Protein AF-A0AAE2CZV5-F1 (afdb_monomer)

Sequence (252 aa):
MGPKSRLPLASILVSVAAECTDFADKIIRRSGISAHKETIHRAKNFIVTEEQICVAMASTSLSWASSSWLQNHSLTKKTSTETTKTTDRTSAFTVVAQKKAKKIRKVILKEDVSALGKKGQLMDVKAGYFRNYLLPMGMAQIVTPGLLKEMKMEEERIEAEKKRVKEEAQQLARIFETVGAFKVKRKGGQGKQIFGSVTPQDLADIIKAQLQRDVDKRIITLPEIRETGEYIAELKLHPDVTARVRLNVYAN

Mean predicted aligned error: 19.06 Å

Solvent-accessible surface area (backbone atoms only — not comparable to full-atom values): 15905 Å² total; per-residue (Å²): 141,81,87,84,83,81,82,65,74,68,64,58,56,57,52,58,55,54,57,56,54,54,54,54,54,56,52,60,70,71,62,79,71,91,70,66,80,69,61,60,60,56,58,62,63,70,73,72,80,82,84,86,83,82,83,89,81,87,84,76,88,80,83,90,74,89,78,89,80,91,76,87,79,87,81,78,89,79,91,74,94,75,94,73,80,90,72,81,78,72,76,78,79,77,81,73,85,72,85,85,75,89,58,70,37,58,29,31,26,67,39,70,37,97,92,80,45,56,52,72,42,79,45,80,38,50,46,64,54,41,64,73,46,30,46,79,69,58,35,36,43,78,68,42,78,66,57,56,49,53,52,50,53,51,53,50,49,53,50,51,50,53,50,50,56,50,51,51,40,48,52,50,29,52,50,47,55,67,47,68,66,45,80,44,80,42,47,51,46,80,82,58,31,37,66,64,67,68,50,49,59,59,52,28,53,49,43,29,71,75,69,73,42,89,55,68,45,87,38,46,49,71,71,91,40,46,53,56,46,79,46,74,32,41,35,50,75,41,102,89,38,72,26,59,34,45,34,35,40,42,67,95

Nearest PDB structures (foldseek):
  4v61-assembly1_BJ  TM=8.783E-01  e=2.085E-16  Spinacia oleracea
  487d-assembly1_K  TM=8.311E-01  e=2.236E-12  Geobacillus stearothermophilus
  6i7v-assembly1_DH  TM=8.363E-01  e=7.025E-12  Escherichia coli
  6i7v-assembly1_CH  TM=8.919E-01  e=2.052E-10  Escherichia coli
  6c4i-assembly1_H  TM=5.860E-01  e=4.084E-12  Escherichia coli

InterPro domains:
  IPR000244 Large ribosomal subunit protein bL9 [PTHR21368] (73-250)
  IPR009027 Large ribosomal subunit protein bL9/RNase H1, N-terminal [SSF55658] (106-161)
  IPR020069 Large ribosomal subunit protein bL9, C-terminal [PF03948] (167-250)
  IPR020070 Large ribosomal subunit protein bL9, N-terminal [PF01281] (106-151)
  IPR020070 Large ribosomal subunit protein bL9, N-terminal [PS00651] (117-144)
  IPR020594 Large ribosomal subunit protein bL9, bacteria/chloroplast [MF_00503] (105-252)
  IPR020594 Large ribosomal subunit protein bL9, bacteria/chloroplast [TIGR00158] (106-251)
  IPR036791 Large ribosomal subunit protein bL9, C-terminal domain superfamily [G3DSA:3.10.430.100] (166-252)
  IPR036791 Large ribosomal subunit protein bL9, C-terminal domain superfamily [SSF55653] (161-251)
  IPR036935 Large ribosomal subunit protein bL9, N-terminal domain superfamily [G3DSA:3.40.5.10] (106-165)

Foldseek 3Di:
DDDDDDDDPVVVVVVVVVVVVVVVVVVVVVPPDPDDPVVVVVVVVVVPDPPDPPPPDDDDDDDDDDDDDDDDDDDDDDDDDDDDDDDPPPPPPPPDDDDDDFDKFWKAFCAADPVFGGHGDTDIHGPCCCVPPCVVVVGIDGDDPVVVVVVVVVVVVVVVVVVVLVVVLQVVLVVQQPDAAQEAEFADDPDFFGDDWDALVSVQVSCCVPVVDGADSVQKDDDTDGGFAKDWIWGCSDPVDIHIHIYGYDHD

Organism: NCBI:txid300844

Structure (mmCIF, N/CA/C/O backbone):
data_AF-A0AAE2CZV5-F1
#
_entry.id   AF-A0AAE2CZV5-F1
#
loop_
_atom_site.group_PDB
_atom_site.id
_atom_site.type_symbol
_atom_site.label_atom_id
_atom_site.label_alt_id
_atom_site.label_comp_id
_atom_site.label_asym_id
_atom_site.label_entity_id
_atom_site.label_seq_id
_atom_site.pdbx_PDB_ins_code
_atom_site.Cartn_x
_atom_site.Cartn_y
_atom_site.Cartn_z
_atom_site.occupancy
_atom_site.B_iso_or_equiv
_atom_site.auth_seq_id
_atom_site.auth_comp_id
_atom_site.auth_asym_id
_atom_site.auth_atom_id
_atom_site.pdbx_PDB_model_num
ATOM 1 N N . MET A 1 1 ? 12.178 48.342 -74.226 1.00 41.09 1 MET A N 1
ATOM 2 C CA . MET A 1 1 ? 11.772 47.209 -73.362 1.00 41.09 1 MET A CA 1
ATOM 3 C C . MET A 1 1 ? 12.928 46.901 -72.422 1.00 41.09 1 MET A C 1
ATOM 5 O O . MET A 1 1 ? 13.906 46.318 -72.858 1.00 41.09 1 MET A O 1
ATOM 9 N N . GLY A 1 2 ? 12.869 47.396 -71.183 1.00 41.16 2 GLY A N 1
ATOM 10 C CA . GLY A 1 2 ? 13.877 47.127 -70.149 1.00 41.16 2 GLY A CA 1
ATOM 11 C C . GLY A 1 2 ? 13.379 46.044 -69.181 1.00 41.16 2 GLY A C 1
ATOM 12 O O . GLY A 1 2 ? 12.184 46.045 -68.867 1.00 41.16 2 GLY A O 1
ATOM 13 N N . PRO A 1 3 ? 14.229 45.106 -68.729 1.00 46.69 3 PRO A N 1
ATOM 14 C CA . PRO A 1 3 ? 13.806 44.022 -67.850 1.00 46.69 3 PRO A CA 1
ATOM 15 C C . PRO A 1 3 ? 13.670 44.484 -66.391 1.00 46.69 3 PRO A C 1
ATOM 17 O O . PRO A 1 3 ? 14.569 45.106 -65.829 1.00 46.69 3 PRO A O 1
ATOM 20 N N . LYS A 1 4 ? 12.531 44.145 -65.771 1.00 44.41 4 LYS A N 1
ATOM 21 C CA . LYS A 1 4 ? 12.269 44.310 -64.333 1.00 44.41 4 LYS A CA 1
ATOM 22 C C . LYS A 1 4 ? 13.149 43.346 -63.530 1.00 44.41 4 LYS A C 1
ATOM 24 O O . LYS A 1 4 ? 13.119 42.137 -63.755 1.00 44.41 4 LYS A O 1
ATOM 29 N N . SER A 1 5 ? 13.908 43.894 -62.588 1.00 46.66 5 SER A N 1
ATOM 30 C CA . SER A 1 5 ? 14.757 43.184 -61.633 1.00 46.66 5 SER A CA 1
ATOM 31 C C . SER A 1 5 ? 13.930 42.332 -60.658 1.00 46.66 5 SER A C 1
ATOM 33 O O . SER A 1 5 ? 13.005 42.817 -60.009 1.00 46.66 5 SER A O 1
ATOM 35 N N . ARG A 1 6 ? 14.274 41.042 -60.540 1.00 51.88 6 ARG A N 1
ATOM 36 C CA . ARG A 1 6 ? 13.848 40.166 -59.435 1.00 51.88 6 ARG A CA 1
ATOM 37 C C . ARG A 1 6 ? 14.789 40.390 -58.252 1.00 51.88 6 ARG A C 1
ATOM 39 O O . ARG A 1 6 ? 15.995 40.209 -58.396 1.00 51.88 6 ARG A O 1
ATOM 46 N N . LEU A 1 7 ? 14.240 40.768 -57.100 1.00 56.69 7 LEU A N 1
ATOM 47 C CA . LEU A 1 7 ? 14.984 40.866 -55.842 1.00 56.69 7 LEU A CA 1
ATOM 48 C C . LEU A 1 7 ? 15.304 39.460 -55.287 1.00 56.69 7 LEU A C 1
ATOM 50 O O . LEU A 1 7 ? 14.501 38.541 -55.469 1.00 56.69 7 LEU A O 1
ATOM 54 N N . PRO A 1 8 ? 16.461 39.267 -54.627 1.00 50.97 8 PRO A N 1
ATOM 55 C CA . PRO A 1 8 ? 16.901 37.961 -54.147 1.00 50.97 8 PRO A CA 1
ATOM 56 C C . PRO A 1 8 ? 16.114 37.483 -52.915 1.00 50.97 8 PRO A C 1
ATOM 58 O O . PRO A 1 8 ? 15.813 38.254 -52.004 1.00 50.97 8 PRO A O 1
ATOM 61 N N . LEU A 1 9 ? 15.870 36.166 -52.868 1.00 54.84 9 LEU A N 1
ATOM 62 C CA . LEU A 1 9 ? 15.222 35.388 -51.794 1.00 54.84 9 LEU A CA 1
ATOM 63 C C . LEU A 1 9 ? 15.738 35.675 -50.368 1.00 54.84 9 LEU A C 1
ATOM 65 O O . LEU A 1 9 ? 15.029 35.415 -49.399 1.00 54.84 9 LEU A O 1
ATOM 69 N N . ALA A 1 10 ? 16.931 36.259 -50.230 1.00 50.28 10 ALA A N 1
ATOM 70 C CA . ALA A 1 1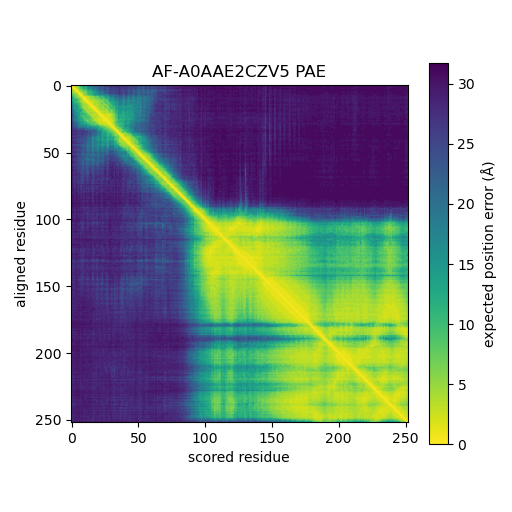0 ? 17.489 36.698 -48.952 1.00 50.28 10 ALA A CA 1
ATOM 71 C C . ALA A 1 10 ? 16.639 37.783 -48.262 1.00 50.28 10 ALA A C 1
ATOM 73 O O . ALA A 1 10 ? 16.560 37.810 -47.038 1.00 50.28 10 ALA A O 1
ATOM 74 N N . SER A 1 11 ? 15.946 38.639 -49.023 1.00 50.75 11 SER A N 1
ATOM 75 C CA . SER A 1 11 ? 15.129 39.714 -48.440 1.00 50.75 11 SER A CA 1
ATOM 76 C C . SER A 1 11 ? 13.823 39.212 -47.814 1.00 50.75 11 SER A C 1
ATOM 78 O O . SER A 1 11 ? 13.271 39.891 -46.956 1.00 50.75 11 SER A O 1
ATOM 80 N N . ILE A 1 12 ? 13.334 38.034 -48.216 1.00 53.88 12 ILE A N 1
ATOM 81 C CA . ILE A 1 12 ? 12.091 37.443 -47.690 1.00 53.88 12 ILE A CA 1
ATOM 82 C C . ILE A 1 12 ? 12.364 36.731 -46.355 1.00 53.88 12 ILE A C 1
ATOM 84 O O . ILE A 1 12 ? 11.558 36.814 -45.434 1.00 53.88 12 ILE A O 1
ATOM 88 N N . LEU A 1 13 ? 13.534 36.100 -46.210 1.00 52.84 13 LEU A N 1
ATOM 89 C CA . LEU A 1 13 ? 13.946 35.428 -44.970 1.00 52.84 13 LEU A CA 1
ATOM 90 C C . LEU A 1 13 ? 14.214 36.405 -43.814 1.00 52.84 13 LEU A C 1
ATOM 92 O O . LEU A 1 13 ? 13.904 36.089 -42.667 1.00 52.84 13 LEU A O 1
ATOM 96 N N . VAL A 1 14 ? 14.728 37.605 -44.106 1.00 55.09 14 VAL A N 1
ATOM 97 C CA . VAL A 1 14 ? 14.965 38.642 -43.085 1.00 55.09 14 VAL A CA 1
ATOM 98 C C . VAL A 1 14 ? 13.648 39.222 -42.548 1.00 55.09 14 VAL A C 1
ATOM 100 O O . VAL A 1 14 ? 13.556 39.510 -41.357 1.00 55.09 14 VAL A O 1
ATOM 103 N N . SER A 1 15 ? 12.600 39.319 -43.375 1.00 52.38 15 SER A N 1
ATOM 104 C CA . SER A 1 15 ? 11.276 39.783 -42.925 1.00 52.38 15 SER A CA 1
ATOM 105 C C . SER A 1 15 ? 10.555 38.770 -42.028 1.00 52.38 15 SER A C 1
ATOM 107 O O . SER A 1 15 ? 9.989 39.166 -41.013 1.00 52.38 15 SER A O 1
ATOM 109 N N . VAL A 1 16 ? 10.644 37.466 -42.322 1.00 52.41 16 VAL A N 1
ATOM 110 C CA . VAL A 1 16 ? 9.998 36.418 -41.501 1.00 52.41 16 VAL A CA 1
ATOM 111 C C . VAL A 1 16 ? 10.672 36.269 -40.127 1.00 52.41 16 VAL A C 1
ATOM 113 O O . VAL A 1 16 ? 10.009 35.984 -39.130 1.00 52.41 16 VAL A O 1
ATOM 116 N N . ALA A 1 17 ? 11.983 36.514 -40.037 1.00 52.34 17 ALA A N 1
ATOM 117 C CA . ALA A 1 17 ? 12.700 36.504 -38.762 1.00 52.34 17 ALA A CA 1
ATOM 118 C C . ALA A 1 17 ? 12.294 37.674 -37.842 1.00 52.34 17 ALA A C 1
ATOM 120 O O . ALA A 1 17 ? 12.193 37.485 -36.629 1.00 52.34 17 ALA A O 1
ATOM 121 N N . ALA A 1 18 ? 12.009 38.852 -38.411 1.00 54.25 18 ALA A N 1
ATOM 122 C CA . ALA A 1 18 ? 11.580 40.033 -37.657 1.00 54.25 18 ALA A CA 1
ATOM 123 C C . ALA A 1 18 ? 10.157 39.882 -37.077 1.00 54.25 18 ALA A C 1
ATOM 125 O O . ALA A 1 18 ? 9.902 40.279 -35.938 1.00 54.25 18 ALA A O 1
ATOM 126 N N . GLU A 1 19 ? 9.249 39.231 -37.809 1.00 51.16 19 GLU A N 1
ATOM 127 C CA . GLU A 1 19 ? 7.868 38.986 -37.361 1.00 51.16 19 GLU A CA 1
ATOM 128 C C . GLU A 1 19 ? 7.785 37.954 -36.218 1.00 51.16 19 GLU A C 1
ATOM 130 O O . GLU A 1 19 ? 6.945 38.080 -35.323 1.00 51.16 19 GLU A O 1
ATOM 135 N N . CYS A 1 20 ? 8.702 36.980 -36.168 1.00 50.28 20 CYS A N 1
ATOM 136 C CA . CYS A 1 20 ? 8.782 36.007 -35.071 1.00 50.28 20 CYS A CA 1
ATOM 137 C C . CYS A 1 20 ? 9.278 36.622 -33.752 1.00 50.28 20 CYS A C 1
ATOM 139 O O . CYS A 1 20 ? 8.812 36.236 -32.676 1.00 50.28 20 CYS A O 1
ATOM 141 N N . THR A 1 21 ? 10.195 37.593 -33.812 1.00 59.16 21 THR A N 1
ATOM 142 C CA . THR A 1 21 ? 10.700 38.277 -32.611 1.00 59.16 21 THR A CA 1
ATOM 143 C C . THR A 1 21 ? 9.667 39.218 -31.996 1.00 59.16 21 THR A C 1
ATOM 145 O O . THR A 1 21 ? 9.545 39.265 -30.772 1.00 59.16 21 THR A O 1
ATOM 148 N N . ASP A 1 22 ? 8.854 39.885 -32.820 1.00 52.50 22 ASP A N 1
ATOM 149 C CA . ASP A 1 22 ? 7.792 40.784 -32.349 1.00 52.50 22 ASP A CA 1
ATOM 150 C C . ASP A 1 22 ? 6.626 40.021 -31.693 1.00 52.50 22 ASP A C 1
ATOM 152 O O . ASP A 1 22 ? 6.007 40.491 -30.733 1.00 52.50 22 ASP A O 1
ATOM 156 N N . PHE A 1 23 ? 6.342 38.798 -32.157 1.00 51.00 23 PHE A N 1
ATOM 157 C CA . PHE A 1 23 ? 5.310 37.946 -31.561 1.00 51.00 23 PHE A CA 1
ATOM 158 C C . PHE A 1 23 ? 5.716 37.425 -30.172 1.00 51.00 23 PHE A C 1
ATOM 160 O O . PHE A 1 23 ? 4.891 37.401 -29.254 1.00 51.00 23 PHE A O 1
ATOM 167 N N . ALA A 1 24 ? 6.993 37.079 -29.986 1.00 55.66 24 ALA A N 1
ATOM 168 C CA . ALA A 1 24 ? 7.532 36.654 -28.694 1.00 55.66 24 ALA A CA 1
ATOM 169 C C . ALA A 1 24 ? 7.523 37.796 -27.658 1.00 55.66 24 ALA A C 1
ATOM 171 O O . ALA A 1 24 ? 7.119 37.588 -26.511 1.00 55.66 24 ALA A O 1
ATOM 172 N N . ASP A 1 25 ? 7.865 39.021 -28.070 1.00 53.84 25 ASP A N 1
ATOM 173 C CA . ASP A 1 25 ? 7.876 40.197 -27.188 1.00 53.84 25 ASP A CA 1
ATOM 174 C C . ASP A 1 25 ? 6.457 40.626 -26.759 1.00 53.84 25 ASP A C 1
ATOM 176 O O . ASP A 1 25 ? 6.234 41.084 -25.632 1.00 53.84 25 ASP A O 1
ATOM 180 N N . LYS A 1 26 ? 5.454 40.408 -27.621 1.00 56.75 26 LYS A N 1
ATOM 181 C CA . LYS A 1 26 ? 4.039 40.703 -27.335 1.00 56.75 26 LYS A CA 1
ATOM 182 C C . LYS A 1 26 ? 3.405 39.722 -26.342 1.00 56.75 26 LYS A C 1
ATOM 184 O O . LYS A 1 26 ? 2.502 40.114 -25.600 1.00 56.75 26 LYS A O 1
ATOM 189 N N . ILE A 1 27 ? 3.884 38.477 -26.294 1.00 54.75 27 ILE A N 1
ATOM 190 C CA . ILE A 1 27 ? 3.454 37.465 -25.316 1.00 54.75 27 ILE A CA 1
ATOM 191 C C . ILE A 1 27 ? 4.020 37.789 -23.927 1.00 54.75 27 ILE A C 1
ATOM 193 O O . ILE A 1 27 ? 3.278 37.767 -22.946 1.00 54.75 27 ILE A O 1
ATOM 197 N N . ILE A 1 28 ? 5.292 38.189 -23.850 1.00 56.69 28 ILE A N 1
ATOM 198 C CA . ILE A 1 28 ? 5.984 38.488 -22.585 1.00 56.69 28 ILE A CA 1
ATOM 199 C C . ILE A 1 28 ? 5.401 39.732 -21.892 1.00 56.69 28 ILE A C 1
ATOM 201 O O . ILE A 1 28 ? 5.247 39.752 -20.671 1.00 56.69 28 ILE A O 1
ATOM 205 N N . ARG A 1 29 ? 4.998 40.762 -22.650 1.00 54.19 29 ARG A N 1
ATOM 206 C CA . ARG A 1 29 ? 4.373 41.976 -22.081 1.00 54.19 29 ARG A CA 1
ATOM 207 C C . ARG A 1 29 ? 2.942 41.759 -21.580 1.00 54.19 29 ARG A C 1
ATOM 209 O O . ARG A 1 29 ? 2.465 42.547 -20.768 1.00 54.19 29 ARG A O 1
ATOM 216 N N . ARG A 1 30 ? 2.250 40.710 -22.039 1.00 48.97 30 ARG A N 1
ATOM 217 C CA . ARG A 1 30 ? 0.848 40.426 -21.678 1.00 48.97 30 ARG A CA 1
ATOM 218 C C . ARG A 1 30 ? 0.713 39.517 -20.455 1.00 48.97 30 ARG A C 1
ATOM 220 O O . ARG A 1 30 ? -0.358 39.474 -19.860 1.00 48.97 30 ARG A O 1
ATOM 227 N N . SER A 1 31 ? 1.786 38.831 -20.062 1.00 48.81 31 SER A N 1
ATOM 228 C CA . SER A 1 31 ? 1.779 37.864 -18.962 1.00 48.81 31 SER A CA 1
ATOM 229 C C . SER A 1 31 ? 2.159 38.433 -17.592 1.00 48.81 31 SER A C 1
ATOM 231 O O . SER A 1 31 ? 2.100 37.684 -16.630 1.00 48.81 31 SER A O 1
ATOM 233 N N . GLY A 1 32 ? 2.516 39.717 -17.454 1.00 47.03 32 GLY A N 1
ATOM 234 C CA . GLY A 1 32 ? 2.619 40.395 -16.145 1.00 47.03 32 GLY A CA 1
ATOM 235 C C . GLY A 1 32 ? 3.571 39.766 -15.110 1.00 47.03 32 GLY A C 1
ATOM 236 O O . GLY A 1 32 ? 3.461 40.063 -13.924 1.00 47.03 32 GLY A O 1
ATOM 237 N N . ILE A 1 33 ? 4.499 38.899 -15.525 1.00 46.62 33 ILE A N 1
ATOM 238 C CA . ILE A 1 33 ? 5.407 38.181 -14.623 1.00 46.62 33 ILE A CA 1
ATOM 239 C C . ILE A 1 33 ? 6.748 38.915 -14.597 1.00 46.62 33 ILE A C 1
ATOM 241 O O . ILE A 1 33 ? 7.573 38.794 -15.501 1.00 46.62 33 ILE A O 1
ATOM 245 N N . SER A 1 34 ? 6.955 39.695 -13.537 1.00 49.25 34 SER A N 1
ATOM 246 C CA . SER A 1 34 ? 8.270 40.203 -13.150 1.00 49.25 34 SER A CA 1
ATOM 247 C C . SER A 1 34 ? 9.105 39.028 -12.635 1.00 49.25 34 SER A C 1
ATOM 249 O O . SER A 1 34 ? 8.997 38.640 -11.475 1.00 49.25 34 SER A O 1
ATOM 251 N N . ALA A 1 35 ? 9.897 38.413 -13.512 1.00 41.59 35 ALA A N 1
ATOM 252 C CA . ALA A 1 35 ? 10.851 37.379 -13.133 1.00 41.59 35 ALA A CA 1
ATOM 253 C C . ALA A 1 35 ? 12.263 37.784 -13.573 1.00 41.59 35 ALA A C 1
ATOM 255 O O . ALA A 1 35 ? 12.546 37.966 -14.755 1.00 41.59 35 ALA A O 1
ATOM 256 N N . HIS A 1 36 ? 13.103 37.970 -12.553 1.00 44.62 36 HIS A N 1
ATOM 257 C CA . HIS A 1 36 ? 14.560 38.085 -12.516 1.00 44.62 36 HIS A CA 1
ATOM 258 C C . HIS A 1 36 ? 15.327 38.025 -13.852 1.00 44.62 36 HIS A C 1
ATOM 260 O O . HIS A 1 36 ? 15.377 37.008 -14.543 1.00 44.62 36 HIS A O 1
ATOM 266 N N . LYS A 1 37 ? 16.077 39.107 -14.113 1.00 47.53 37 LYS A N 1
ATOM 267 C CA . LYS A 1 37 ? 17.051 39.276 -15.210 1.00 47.53 37 LYS A CA 1
ATOM 268 C C . LYS A 1 37 ? 18.096 38.147 -15.333 1.00 47.53 37 LYS A C 1
ATOM 270 O O . LYS A 1 37 ? 18.708 38.020 -16.390 1.00 47.53 37 LYS A O 1
ATOM 275 N N . GLU A 1 38 ? 18.266 37.300 -14.317 1.00 47.88 38 GLU A N 1
ATOM 276 C CA . GLU A 1 38 ? 19.179 36.147 -14.334 1.00 47.88 38 GLU A CA 1
ATOM 277 C C . GLU A 1 38 ? 18.735 35.012 -15.280 1.00 47.88 38 GLU A C 1
ATOM 279 O O . GLU A 1 38 ? 19.572 34.330 -15.875 1.00 47.88 38 GLU A O 1
ATOM 284 N N . THR A 1 39 ? 17.428 34.784 -15.455 1.00 47.81 39 THR A N 1
ATOM 285 C CA . THR A 1 39 ? 16.926 33.598 -16.180 1.00 47.81 39 THR A CA 1
ATOM 286 C C . THR A 1 39 ? 16.968 33.783 -17.703 1.00 47.81 39 THR A C 1
ATOM 288 O O . THR A 1 39 ? 17.136 32.819 -18.449 1.00 47.81 39 THR A O 1
ATOM 291 N N . ILE A 1 40 ? 16.927 35.032 -18.179 1.00 49.72 40 ILE A N 1
ATOM 292 C CA . ILE A 1 40 ? 17.008 35.382 -19.608 1.00 49.72 40 ILE A CA 1
ATOM 293 C C . ILE A 1 40 ? 18.454 35.279 -20.127 1.00 49.72 40 ILE A C 1
ATOM 295 O O . ILE A 1 40 ? 18.676 34.876 -21.270 1.00 49.72 40 ILE A O 1
ATOM 299 N N . HIS A 1 41 ? 19.455 35.559 -19.285 1.00 46.56 41 HIS A N 1
ATOM 300 C CA . HIS A 1 41 ? 20.867 35.421 -19.665 1.00 46.56 41 HIS A CA 1
ATOM 301 C C . HIS A 1 41 ? 21.302 33.955 -19.817 1.00 46.56 41 HIS A C 1
ATOM 303 O O . HIS A 1 41 ? 22.162 33.645 -20.640 1.00 46.56 41 HIS A O 1
ATOM 309 N N . ARG A 1 42 ? 20.664 33.033 -19.082 1.00 42.38 42 ARG A N 1
ATOM 310 C CA . ARG A 1 42 ? 20.943 31.591 -19.171 1.00 42.38 42 ARG A CA 1
ATOM 311 C C . ARG A 1 42 ? 20.238 30.915 -20.354 1.00 42.38 42 ARG A C 1
ATOM 313 O O . ARG A 1 42 ? 20.784 29.966 -20.904 1.00 42.38 42 ARG A O 1
ATOM 320 N N . ALA A 1 43 ? 19.091 31.441 -20.793 1.00 44.66 43 ALA A N 1
ATOM 321 C CA . ALA A 1 43 ? 18.378 30.962 -21.983 1.00 44.66 43 ALA A CA 1
ATOM 322 C C . ALA A 1 43 ? 19.027 31.421 -23.304 1.00 44.66 43 ALA A C 1
ATOM 324 O O . ALA A 1 43 ? 19.020 30.674 -24.279 1.00 44.66 43 ALA A O 1
ATOM 325 N N . LYS A 1 44 ? 19.672 32.599 -23.333 1.00 46.06 44 LYS A N 1
ATOM 326 C CA . LYS A 1 44 ? 20.466 33.047 -24.495 1.00 46.06 44 LYS A CA 1
ATOM 327 C C . LYS A 1 44 ? 21.748 32.228 -24.707 1.00 46.06 44 LYS A C 1
ATOM 329 O O . LYS A 1 44 ? 22.166 32.055 -25.844 1.00 46.06 44 LYS A O 1
ATOM 334 N N . ASN A 1 45 ? 22.318 31.657 -23.642 1.00 48.06 45 ASN A N 1
ATOM 335 C CA . ASN A 1 45 ? 23.521 30.817 -23.720 1.00 48.06 45 ASN A CA 1
ATOM 336 C C . ASN A 1 45 ? 23.255 29.336 -24.045 1.00 48.06 45 ASN A C 1
ATOM 338 O O . ASN A 1 45 ? 24.210 28.581 -24.189 1.00 48.06 45 ASN A O 1
ATOM 342 N N . PHE A 1 46 ? 21.995 28.907 -24.180 1.00 36.62 46 PHE A N 1
ATOM 343 C CA . PHE A 1 46 ? 21.654 27.524 -24.550 1.00 36.62 46 PHE A CA 1
ATOM 344 C C . PHE A 1 46 ? 21.266 27.366 -26.033 1.00 36.62 46 PHE A C 1
ATOM 346 O O . PHE A 1 46 ? 20.978 26.265 -26.483 1.00 36.62 46 PHE A O 1
ATOM 353 N N . ILE A 1 47 ? 21.290 28.461 -26.803 1.00 41.75 47 ILE A N 1
ATOM 354 C CA . ILE A 1 47 ? 21.028 28.474 -28.256 1.00 41.75 47 ILE A CA 1
ATOM 355 C C . ILE A 1 47 ? 22.338 28.616 -29.062 1.00 41.75 47 ILE A C 1
ATOM 357 O O . ILE A 1 47 ? 22.337 28.548 -30.284 1.00 41.75 47 ILE A O 1
ATOM 361 N N . VAL A 1 48 ? 23.495 28.714 -28.396 1.00 43.22 48 VAL A N 1
ATOM 362 C CA . VAL A 1 48 ? 24.814 28.793 -29.053 1.00 43.22 48 VAL A CA 1
ATOM 363 C C . VAL A 1 48 ? 25.664 27.572 -28.696 1.00 43.22 48 VAL A C 1
ATOM 365 O O . VAL A 1 48 ? 26.761 27.694 -28.169 1.00 43.22 48 VAL A O 1
ATOM 368 N N . THR A 1 49 ? 25.159 26.372 -28.977 1.00 46.25 49 THR A N 1
ATOM 369 C CA . THR A 1 49 ? 25.993 25.168 -29.152 1.00 46.25 49 THR A CA 1
ATOM 370 C C . THR A 1 49 ? 25.379 24.250 -30.206 1.00 46.25 49 THR A C 1
ATOM 372 O O . THR A 1 49 ? 25.130 23.082 -29.940 1.00 46.25 49 THR A O 1
ATOM 375 N N . GLU A 1 50 ? 25.108 24.776 -31.400 1.00 45.75 50 GLU A N 1
ATOM 376 C CA . GLU A 1 50 ? 24.953 23.939 -32.601 1.00 45.75 50 GLU A CA 1
ATOM 377 C C . GLU A 1 50 ? 25.303 24.673 -33.914 1.00 45.75 50 GLU A C 1
ATOM 379 O O . GLU A 1 50 ? 24.789 24.357 -34.977 1.00 45.75 50 GLU A O 1
ATOM 384 N N . GLU A 1 51 ? 26.248 25.622 -33.869 1.00 42.47 51 GLU A N 1
ATOM 385 C CA . GLU A 1 51 ? 26.835 26.248 -35.071 1.00 42.47 51 GLU A CA 1
ATOM 386 C C . GLU A 1 51 ? 28.372 26.256 -35.019 1.00 42.47 51 GLU A C 1
ATOM 388 O O . GLU A 1 51 ? 29.027 27.293 -35.068 1.00 42.47 51 GLU A O 1
ATOM 393 N N . GLN A 1 52 ? 28.985 25.074 -34.912 1.00 43.09 52 GLN A N 1
ATOM 394 C CA . GLN A 1 52 ? 30.445 24.922 -35.032 1.00 43.09 52 GLN A CA 1
ATOM 395 C C . GLN A 1 52 ? 30.864 23.836 -36.033 1.00 43.09 52 GLN A C 1
ATOM 397 O O . GLN A 1 52 ? 31.834 23.123 -35.799 1.00 43.09 52 GLN A O 1
ATOM 402 N N . ILE A 1 53 ? 30.159 23.703 -37.170 1.00 39.56 53 ILE A N 1
ATOM 403 C CA . ILE A 1 53 ? 30.624 22.869 -38.308 1.00 39.56 53 ILE A CA 1
ATOM 404 C C . ILE A 1 53 ? 30.454 23.562 -39.688 1.00 39.56 53 ILE A C 1
ATOM 406 O O . ILE A 1 53 ? 30.573 22.921 -40.722 1.00 39.56 53 ILE A O 1
ATOM 410 N N . CYS A 1 54 ? 30.236 24.882 -39.783 1.00 31.91 54 CYS A N 1
ATOM 411 C CA . CYS A 1 54 ? 30.016 25.527 -41.100 1.00 31.91 54 CYS A CA 1
ATOM 412 C C . CYS A 1 54 ? 30.919 26.715 -41.473 1.00 31.91 54 CYS A C 1
ATOM 414 O O . CYS A 1 54 ? 30.643 27.380 -42.464 1.00 31.91 54 CYS A O 1
ATOM 416 N N . VAL A 1 55 ? 32.039 26.953 -40.776 1.00 38.38 55 VAL A N 1
ATOM 417 C CA . VAL A 1 55 ? 32.999 28.019 -41.171 1.00 38.38 55 VAL A CA 1
ATOM 418 C C . VAL A 1 55 ? 34.324 27.492 -41.752 1.00 38.38 55 VAL A C 1
ATOM 420 O O . VAL A 1 55 ? 35.132 28.262 -42.260 1.00 38.38 55 VAL A O 1
ATOM 423 N N . ALA A 1 56 ? 34.538 26.178 -41.830 1.00 36.88 56 ALA A N 1
ATOM 424 C CA . ALA A 1 56 ? 35.673 25.618 -42.565 1.00 36.88 56 ALA A CA 1
ATOM 425 C C . ALA A 1 56 ? 35.216 25.079 -43.926 1.00 36.88 56 ALA A C 1
ATOM 427 O O . ALA A 1 56 ? 34.993 23.883 -44.045 1.00 36.88 56 ALA A O 1
ATOM 428 N N . MET A 1 57 ? 35.032 25.970 -44.909 1.00 32.34 57 MET A N 1
ATOM 429 C CA . MET A 1 57 ? 35.203 25.756 -46.365 1.00 32.34 57 MET A CA 1
ATOM 430 C C . MET A 1 57 ? 34.374 26.776 -47.158 1.00 32.34 57 MET A C 1
ATOM 432 O O . MET A 1 57 ? 33.360 26.460 -47.771 1.00 32.34 57 MET A O 1
ATOM 436 N N . ALA A 1 58 ? 34.842 28.022 -47.182 1.00 32.66 58 ALA A N 1
ATOM 437 C CA . ALA A 1 58 ? 34.408 29.007 -48.167 1.00 32.66 58 ALA A CA 1
ATOM 438 C C . ALA A 1 58 ? 35.604 29.843 -48.640 1.00 32.66 58 ALA A C 1
ATOM 440 O O . ALA A 1 58 ? 35.658 31.048 -48.429 1.00 32.66 58 ALA A O 1
ATOM 441 N N . SER A 1 59 ? 36.577 29.182 -49.274 1.00 40.91 59 SER A N 1
ATOM 442 C CA . SER A 1 59 ? 37.485 29.807 -50.249 1.00 40.91 59 SER A CA 1
ATOM 443 C C . SER A 1 59 ? 38.296 28.755 -51.008 1.00 40.91 59 SER A C 1
ATOM 445 O O . SER A 1 59 ? 39.521 28.708 -50.960 1.00 40.91 59 SER A O 1
ATOM 447 N N . THR A 1 60 ? 37.632 27.907 -51.788 1.00 35.97 60 THR A N 1
ATOM 448 C CA . THR A 1 60 ? 38.266 27.452 -53.031 1.00 35.97 60 THR A CA 1
ATOM 449 C C . THR A 1 60 ? 37.195 27.243 -54.086 1.00 35.97 60 THR A C 1
ATOM 451 O O . THR A 1 60 ? 36.320 26.390 -53.981 1.00 35.97 60 THR A O 1
ATOM 454 N N . SER A 1 61 ? 37.248 28.126 -55.072 1.00 43.69 61 SER A N 1
ATOM 455 C CA . SER A 1 61 ? 36.565 28.060 -56.351 1.00 43.69 61 SER A CA 1
ATOM 456 C C . SER A 1 61 ? 36.666 26.673 -56.987 1.00 43.69 61 SER A C 1
ATOM 458 O O . SER A 1 61 ? 37.744 26.091 -56.972 1.00 43.69 61 SER A O 1
ATOM 460 N N . LEU A 1 62 ? 35.606 26.199 -57.637 1.00 33.03 62 LEU A N 1
ATOM 461 C CA . LEU A 1 62 ? 35.532 26.108 -59.102 1.00 33.03 62 LEU A CA 1
ATOM 462 C C . LEU A 1 62 ? 34.249 25.368 -59.516 1.00 33.03 62 LEU A C 1
ATOM 464 O O . LEU A 1 62 ? 33.908 24.299 -59.022 1.00 33.03 62 LEU A O 1
ATOM 468 N N . SER A 1 63 ? 33.544 26.037 -60.422 1.00 35.25 63 SER A N 1
ATOM 469 C CA . SER A 1 63 ? 32.332 25.686 -61.159 1.00 35.25 63 SER A CA 1
ATOM 470 C C . SER A 1 63 ? 32.040 24.199 -61.382 1.00 35.25 63 SER A C 1
ATOM 472 O O . SER A 1 63 ? 32.795 23.493 -62.051 1.00 35.25 63 SER A O 1
ATOM 474 N N . TRP A 1 64 ? 30.831 23.792 -60.998 1.00 33.78 64 TRP A N 1
ATOM 475 C CA . TRP A 1 64 ? 30.123 22.693 -61.642 1.00 33.78 64 TRP A CA 1
ATOM 476 C C . TRP A 1 64 ? 29.401 23.261 -62.867 1.00 33.78 64 TRP A C 1
ATOM 478 O O . TRP A 1 64 ? 28.406 23.973 -62.738 1.00 33.78 64 TRP A O 1
ATOM 488 N N . ALA A 1 65 ? 29.913 22.973 -64.060 1.00 34.97 65 ALA A N 1
ATOM 489 C CA . ALA A 1 65 ? 29.134 23.082 -65.282 1.00 34.97 65 ALA A CA 1
ATOM 490 C C . ALA A 1 65 ? 28.881 21.669 -65.802 1.00 34.97 65 ALA A C 1
ATOM 492 O O . ALA A 1 65 ? 29.795 20.908 -66.110 1.00 34.97 65 ALA A O 1
ATOM 493 N N . SER A 1 66 ? 27.598 21.334 -65.811 1.00 30.67 66 SER A N 1
ATOM 494 C CA . SER A 1 66 ? 26.998 20.196 -66.485 1.00 30.67 66 SER A CA 1
ATOM 495 C C . SER A 1 66 ? 27.375 20.168 -67.970 1.00 30.67 66 SER A C 1
ATOM 497 O O . SER A 1 66 ? 27.468 21.232 -68.584 1.00 30.67 66 SER A O 1
ATOM 499 N N . SER A 1 67 ? 27.494 18.964 -68.541 1.00 33.50 67 SER A N 1
ATOM 500 C CA . SER A 1 67 ? 26.886 18.530 -69.819 1.00 33.50 67 SER A CA 1
ATOM 501 C C . SER A 1 67 ? 27.805 17.602 -70.620 1.00 33.50 67 SER A C 1
ATOM 503 O O . SER A 1 67 ? 28.857 18.011 -71.090 1.00 33.50 67 SER A O 1
ATOM 505 N N . SER A 1 68 ? 27.326 16.368 -70.810 1.00 38.59 68 SER A N 1
ATOM 506 C CA . SER A 1 68 ? 27.347 15.594 -72.063 1.00 38.59 68 SER A CA 1
ATOM 507 C C . SER A 1 68 ? 28.545 15.760 -73.001 1.00 38.59 68 SER A C 1
ATOM 509 O O . SER A 1 68 ? 28.564 16.723 -73.749 1.00 38.59 68 SER A O 1
ATOM 511 N N . TRP A 1 69 ? 29.392 14.733 -73.127 1.00 31.50 69 TRP A N 1
ATOM 512 C CA . TRP A 1 69 ? 30.062 14.413 -74.398 1.00 31.50 69 TRP A CA 1
ATOM 513 C C . TRP A 1 69 ? 30.315 12.898 -74.503 1.00 31.50 69 TRP A C 1
ATOM 515 O O . TRP A 1 69 ? 31.327 12.359 -74.061 1.00 31.50 69 TRP A O 1
ATOM 525 N N . LEU A 1 70 ? 29.340 12.205 -75.096 1.00 41.75 70 LEU A N 1
ATOM 526 C CA . LEU A 1 70 ? 29.614 11.166 -76.088 1.00 41.75 70 LEU A CA 1
ATOM 527 C C . LEU A 1 70 ? 30.345 11.858 -77.248 1.00 41.75 70 LEU A C 1
ATOM 529 O O . LEU A 1 70 ? 29.769 12.776 -77.811 1.00 41.75 70 LEU A O 1
ATOM 533 N N . GLN A 1 71 ? 31.574 11.451 -77.579 1.00 40.34 71 GLN A N 1
ATOM 534 C CA . GLN A 1 71 ? 31.976 11.079 -78.944 1.00 40.34 71 GLN A CA 1
ATOM 535 C C . GLN A 1 71 ? 33.453 10.647 -78.986 1.00 40.34 71 GLN A C 1
ATOM 537 O O . GLN A 1 71 ? 34.335 11.283 -78.416 1.00 40.34 71 GLN A O 1
ATOM 542 N N . ASN A 1 72 ? 33.667 9.552 -79.714 1.00 47.47 72 ASN A N 1
ATOM 543 C CA . ASN A 1 72 ? 34.898 9.043 -80.314 1.00 47.47 72 ASN A CA 1
ATOM 544 C C . ASN A 1 72 ? 36.099 9.993 -80.401 1.00 47.47 72 ASN A C 1
ATOM 546 O O . ASN A 1 72 ? 36.033 11.010 -81.084 1.00 47.47 72 ASN A O 1
ATOM 550 N N . HIS A 1 73 ? 37.257 9.486 -79.972 1.00 37.16 73 HIS A N 1
ATOM 551 C CA . HIS A 1 73 ? 38.484 9.664 -80.740 1.00 37.16 73 HIS A CA 1
ATOM 552 C C . HIS A 1 73 ? 39.201 8.326 -80.929 1.00 37.16 73 HIS A C 1
ATOM 554 O O . HIS A 1 73 ? 39.626 7.660 -79.988 1.00 37.16 73 HIS A O 1
ATOM 560 N N . SER A 1 74 ? 39.301 7.951 -82.201 1.00 35.09 74 SER A N 1
ATOM 561 C CA . SER A 1 74 ? 40.140 6.897 -82.750 1.00 35.09 74 SER A CA 1
ATOM 562 C C . SER A 1 74 ? 41.600 7.106 -82.354 1.00 35.09 74 SER A C 1
ATOM 564 O O . SER A 1 74 ? 42.199 8.107 -82.755 1.00 35.09 74 SER A O 1
ATOM 566 N N . LEU A 1 75 ? 42.195 6.143 -81.645 1.00 33.59 75 LEU A N 1
ATOM 567 C CA . LEU A 1 75 ? 43.648 6.040 -81.559 1.00 33.59 75 LEU A CA 1
ATOM 568 C C . LEU A 1 75 ? 44.174 5.038 -82.583 1.00 33.59 75 LEU A C 1
ATOM 570 O O . LEU A 1 75 ? 43.842 3.854 -82.605 1.00 33.59 75 LEU A O 1
ATOM 574 N N . THR A 1 76 ? 45.013 5.587 -83.446 1.00 39.03 76 THR A N 1
ATOM 575 C CA . THR A 1 76 ? 45.814 4.934 -84.464 1.00 39.03 76 THR A CA 1
ATOM 576 C C . THR A 1 76 ? 46.797 3.929 -83.873 1.00 39.03 76 THR A C 1
ATOM 578 O O . THR A 1 76 ? 47.445 4.177 -82.857 1.00 39.03 76 THR A O 1
ATOM 581 N N . LYS A 1 77 ? 46.927 2.822 -84.608 1.00 34.09 77 LYS A N 1
ATOM 582 C CA . LYS A 1 77 ? 47.913 1.742 -84.508 1.00 34.09 77 LYS A CA 1
ATOM 583 C C . LYS A 1 77 ? 49.296 2.195 -84.013 1.00 34.09 77 LYS A C 1
ATOM 585 O O . LYS A 1 77 ? 49.955 3.002 -84.663 1.00 34.09 77 LYS A O 1
ATOM 590 N N . LYS A 1 78 ? 49.793 1.518 -82.977 1.00 35.34 78 LYS A N 1
ATOM 591 C CA . LYS A 1 78 ? 51.207 1.144 -82.870 1.00 35.34 78 LYS A CA 1
ATOM 592 C C . LYS A 1 78 ? 51.289 -0.347 -82.572 1.00 35.34 78 LYS A C 1
ATOM 594 O O . LYS A 1 78 ? 50.865 -0.823 -81.528 1.00 35.34 78 LYS A O 1
ATOM 599 N N . THR A 1 79 ? 51.782 -1.067 -83.567 1.00 28.95 79 THR A N 1
ATOM 600 C CA . THR A 1 79 ? 52.261 -2.439 -83.488 1.00 28.95 79 THR A CA 1
ATOM 601 C C . THR A 1 79 ? 53.508 -2.487 -82.615 1.00 28.95 79 THR A C 1
ATOM 603 O O . THR A 1 79 ? 54.524 -1.891 -82.963 1.00 28.95 79 THR A O 1
ATOM 606 N N . SER A 1 80 ? 53.442 -3.242 -81.528 1.00 34.84 80 SER A N 1
ATOM 607 C CA . SER A 1 80 ? 54.603 -3.891 -80.928 1.00 34.84 80 SER A CA 1
ATOM 608 C C . SER A 1 80 ? 54.138 -5.249 -80.424 1.00 34.84 80 SER A C 1
ATOM 610 O O . SER A 1 80 ? 53.403 -5.367 -79.447 1.00 34.84 80 SER A O 1
ATOM 612 N N . THR A 1 81 ? 54.497 -6.263 -81.197 1.00 36.75 81 THR A N 1
ATOM 613 C CA . THR A 1 81 ? 54.463 -7.674 -80.838 1.00 36.75 81 THR A CA 1
ATOM 614 C C . THR A 1 81 ? 55.255 -7.897 -79.559 1.00 36.75 81 THR A C 1
ATOM 616 O O . THR A 1 81 ? 56.466 -7.714 -79.569 1.00 36.75 81 THR A O 1
ATOM 619 N N . GLU A 1 82 ? 54.590 -8.352 -78.503 1.00 37.97 82 GLU A N 1
ATOM 620 C CA . GLU A 1 82 ? 55.241 -9.114 -77.441 1.00 37.97 82 GLU A CA 1
ATOM 621 C C . GLU A 1 82 ? 54.240 -10.103 -76.842 1.00 37.97 82 GLU A C 1
ATOM 623 O O . GLU A 1 82 ? 53.327 -9.776 -76.085 1.00 37.97 82 GLU A O 1
ATOM 628 N N . THR A 1 83 ? 54.391 -11.352 -77.266 1.00 44.03 83 THR A N 1
ATOM 629 C CA . THR A 1 83 ? 53.640 -12.502 -76.787 1.00 44.03 83 THR A CA 1
ATOM 630 C C . THR A 1 83 ? 54.152 -12.872 -75.398 1.00 44.03 83 THR A C 1
ATOM 632 O O . THR A 1 83 ? 55.150 -13.576 -75.279 1.00 44.03 83 THR A O 1
ATOM 635 N N . THR A 1 84 ? 53.464 -12.455 -74.334 1.00 36.88 84 THR A N 1
ATOM 636 C CA . THR A 1 84 ? 53.624 -13.063 -73.004 1.00 36.88 84 THR A CA 1
ATOM 637 C C . THR A 1 84 ? 52.264 -13.289 -72.336 1.00 36.88 84 THR A C 1
ATOM 639 O O . THR A 1 84 ? 51.628 -12.390 -71.806 1.00 36.88 84 THR A O 1
ATOM 642 N N . LYS A 1 85 ? 51.814 -14.546 -72.437 1.00 35.34 85 LYS A N 1
ATOM 643 C CA . LYS A 1 85 ? 50.920 -15.297 -71.537 1.00 35.34 85 LYS A CA 1
ATOM 644 C C . LYS A 1 85 ? 49.882 -14.483 -70.743 1.00 35.34 85 LYS A C 1
ATOM 646 O O . LYS A 1 85 ? 50.165 -13.942 -69.680 1.00 35.34 85 LYS A O 1
ATOM 651 N N . THR A 1 86 ? 48.635 -14.555 -71.197 1.00 38.88 86 THR A N 1
ATOM 652 C CA . THR A 1 86 ? 47.430 -14.243 -70.423 1.00 38.88 86 THR A CA 1
ATOM 653 C C . THR A 1 86 ? 47.319 -15.200 -69.231 1.00 38.88 86 THR A C 1
ATOM 655 O O . THR A 1 86 ? 46.756 -16.286 -69.344 1.00 38.88 86 THR A O 1
ATOM 658 N N . THR A 1 87 ? 47.885 -14.840 -68.080 1.00 46.25 87 THR A N 1
ATOM 659 C CA . THR A 1 87 ? 47.514 -15.462 -66.806 1.00 46.25 87 THR A CA 1
ATOM 660 C C . THR A 1 87 ? 46.241 -14.786 -66.330 1.00 46.25 87 THR A C 1
ATOM 662 O O . THR A 1 87 ? 46.250 -13.619 -65.939 1.00 46.25 87 THR A O 1
ATOM 665 N N . ASP A 1 88 ? 45.147 -15.533 -66.407 1.00 48.41 88 ASP A N 1
ATOM 666 C CA . ASP A 1 88 ? 43.873 -15.242 -65.767 1.00 48.41 88 ASP A CA 1
ATOM 667 C C . ASP A 1 88 ? 44.127 -14.829 -64.305 1.00 48.41 88 ASP A C 1
ATOM 669 O O . ASP A 1 88 ? 44.454 -15.655 -63.448 1.00 48.41 88 ASP A O 1
ATOM 673 N N . ARG A 1 89 ? 44.087 -13.522 -64.016 1.00 55.00 89 ARG A N 1
ATOM 674 C CA . ARG A 1 89 ? 44.189 -13.010 -62.646 1.00 55.00 89 ARG A CA 1
ATOM 675 C C . ARG A 1 89 ? 42.843 -13.231 -61.967 1.00 55.00 89 ARG A C 1
ATOM 677 O O . ARG A 1 89 ? 42.130 -12.287 -61.645 1.00 55.00 89 ARG A O 1
ATOM 684 N N . THR A 1 90 ? 42.541 -14.493 -61.687 1.00 60.25 90 THR A N 1
ATOM 685 C CA . THR A 1 90 ? 41.699 -14.846 -60.552 1.00 60.25 90 THR A CA 1
ATOM 686 C C . THR A 1 90 ? 42.469 -14.396 -59.313 1.00 60.25 90 THR A C 1
ATOM 688 O O . THR A 1 90 ? 43.354 -15.097 -58.822 1.00 60.25 90 THR A O 1
ATOM 691 N N . SER A 1 91 ? 42.220 -13.173 -58.841 1.00 63.84 91 SER A N 1
ATOM 692 C CA . SER A 1 91 ? 42.690 -12.753 -57.527 1.00 63.84 91 SER A CA 1
ATOM 693 C C . SER A 1 91 ? 42.042 -13.688 -56.511 1.00 63.84 91 SER A C 1
ATOM 695 O O . SER A 1 91 ? 40.840 -13.634 -56.257 1.00 63.84 91 SER A O 1
ATOM 697 N N . ALA A 1 92 ? 42.835 -14.618 -55.984 1.00 68.25 92 ALA A N 1
ATOM 698 C CA . ALA A 1 92 ? 42.381 -15.547 -54.971 1.00 68.25 92 ALA A CA 1
ATOM 699 C C . ALA A 1 92 ? 41.922 -14.743 -53.744 1.00 68.25 92 ALA A C 1
ATOM 701 O O . ALA A 1 92 ? 42.740 -14.220 -52.988 1.00 68.25 92 ALA A O 1
ATOM 702 N N . PHE A 1 93 ? 40.606 -14.617 -53.551 1.00 70.19 93 PHE A N 1
ATOM 703 C CA . PHE A 1 93 ? 40.048 -14.207 -52.268 1.00 70.19 93 PHE A CA 1
ATOM 704 C C . PHE A 1 93 ? 40.376 -15.321 -51.274 1.00 70.19 93 PHE A C 1
ATOM 706 O O . PHE A 1 93 ? 39.694 -16.344 -51.216 1.00 70.19 93 PHE A O 1
ATOM 713 N N . THR A 1 94 ? 41.444 -15.150 -50.499 1.00 74.75 94 THR A N 1
ATOM 714 C CA . THR A 1 94 ? 41.732 -16.048 -49.383 1.00 74.75 94 THR A CA 1
ATOM 715 C C . THR A 1 94 ? 40.635 -15.860 -48.340 1.00 74.75 94 THR A C 1
ATOM 717 O O . THR A 1 94 ? 40.619 -14.872 -47.603 1.00 74.75 94 THR A O 1
ATOM 720 N N . VAL A 1 95 ? 39.691 -16.801 -48.280 1.00 78.06 95 VAL A N 1
ATOM 721 C CA . VAL A 1 95 ? 38.674 -16.845 -47.226 1.00 78.06 95 VAL A CA 1
ATOM 722 C C . VAL A 1 95 ? 39.365 -17.260 -45.932 1.00 78.06 95 VAL A C 1
ATOM 724 O O . VAL A 1 95 ? 39.504 -18.441 -45.622 1.00 78.06 95 VAL A O 1
ATOM 727 N N . VAL A 1 96 ? 39.825 -16.275 -45.164 1.00 80.12 96 VAL A N 1
ATOM 728 C CA . VAL A 1 96 ? 40.317 -16.513 -43.808 1.00 80.12 96 VAL A CA 1
ATOM 729 C C . VAL A 1 96 ? 39.107 -16.754 -42.911 1.00 80.12 96 VAL A C 1
ATOM 731 O O . VAL A 1 96 ? 38.268 -15.870 -42.723 1.00 80.12 96 VAL A O 1
ATOM 734 N N . ALA A 1 97 ? 39.002 -17.960 -42.352 1.00 81.38 97 ALA A N 1
ATOM 735 C CA . ALA A 1 97 ? 37.970 -18.290 -41.381 1.00 81.38 97 ALA A CA 1
ATOM 736 C C . ALA A 1 97 ? 38.143 -17.422 -40.125 1.00 81.38 97 ALA A C 1
ATOM 738 O O . ALA A 1 97 ? 39.038 -17.635 -39.309 1.00 81.38 97 ALA A O 1
ATOM 739 N N . GLN A 1 98 ? 37.278 -16.425 -39.959 1.00 82.69 98 GLN A N 1
ATOM 740 C CA . GLN A 1 98 ? 37.264 -15.606 -38.753 1.00 82.69 98 GLN A CA 1
ATOM 741 C C . GLN A 1 98 ? 36.574 -16.357 -37.607 1.00 82.69 98 GLN A C 1
ATOM 743 O O . GLN A 1 98 ? 35.503 -16.951 -37.773 1.00 82.69 98 GLN A O 1
ATOM 748 N N . LYS A 1 99 ? 37.170 -16.301 -36.410 1.00 83.25 99 LYS A N 1
ATOM 749 C CA . LYS A 1 99 ? 36.587 -16.853 -35.178 1.00 83.25 99 LYS A CA 1
ATOM 750 C C . LYS A 1 99 ? 35.237 -16.179 -34.900 1.00 83.25 99 LYS A C 1
ATOM 752 O O . LYS A 1 99 ? 35.160 -14.965 -34.730 1.00 83.25 99 LYS A O 1
ATOM 757 N N . LYS A 1 100 ? 34.156 -16.964 -34.842 1.00 82.56 100 LYS A N 1
ATOM 758 C CA . LYS A 1 100 ? 32.791 -16.450 -34.630 1.00 82.56 100 LYS A CA 1
ATOM 759 C C . LYS A 1 100 ? 32.636 -15.870 -33.218 1.00 82.56 100 LYS A C 1
ATOM 761 O O . LYS A 1 100 ? 32.773 -16.592 -32.235 1.00 82.56 100 LYS A O 1
ATOM 766 N N . ALA A 1 101 ? 32.284 -14.588 -33.120 1.00 87.00 101 ALA A N 1
ATOM 767 C CA . ALA A 1 101 ? 31.932 -13.937 -31.857 1.00 87.00 101 ALA A CA 1
ATOM 768 C C . ALA A 1 101 ? 30.413 -13.984 -31.600 1.00 87.00 101 ALA A C 1
ATOM 770 O O . ALA A 1 101 ? 29.598 -13.736 -32.495 1.00 87.00 101 ALA A O 1
ATOM 771 N N . LYS A 1 102 ? 30.016 -14.280 -30.357 1.00 89.31 102 LYS A N 1
ATOM 772 C CA . LYS A 1 102 ? 28.610 -14.301 -29.929 1.00 89.31 102 LYS A CA 1
ATOM 773 C C . LYS A 1 102 ? 28.103 -12.870 -29.735 1.00 89.31 102 LYS A C 1
ATOM 775 O O . LYS A 1 102 ? 28.573 -12.16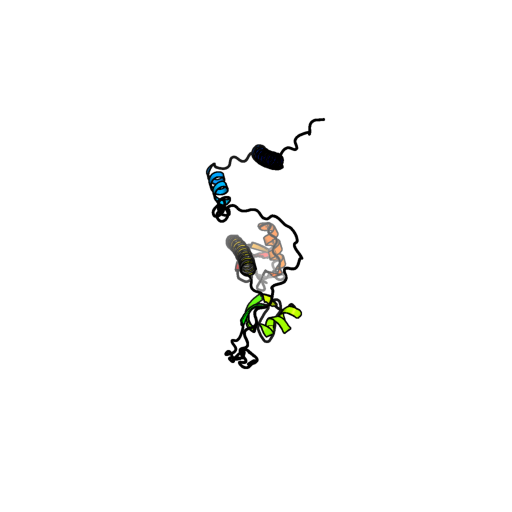1 -28.854 1.00 89.31 102 LYS A O 1
ATOM 780 N N . LYS A 1 103 ? 27.104 -12.462 -30.521 1.00 93.88 103 LYS A N 1
ATOM 781 C CA . LYS A 1 103 ? 26.460 -11.144 -30.389 1.00 93.88 103 LYS A CA 1
ATOM 782 C C . LYS A 1 103 ? 25.390 -11.172 -29.291 1.00 93.88 103 LYS A C 1
ATOM 784 O O . LYS A 1 103 ? 24.477 -12.001 -29.343 1.00 93.88 103 LYS A O 1
ATOM 789 N N . ILE A 1 104 ? 25.495 -10.259 -28.330 1.00 94.62 104 ILE A N 1
ATOM 790 C CA . ILE A 1 104 ? 24.577 -10.094 -27.191 1.00 94.62 104 ILE A CA 1
ATOM 791 C C . ILE A 1 104 ? 23.841 -8.753 -27.344 1.00 94.62 104 ILE A C 1
ATOM 793 O O . ILE A 1 104 ? 24.390 -7.812 -27.916 1.00 94.62 104 ILE A O 1
ATOM 797 N N . ARG A 1 105 ? 22.584 -8.678 -26.902 1.00 93.62 105 ARG A N 1
ATOM 798 C CA . ARG A 1 105 ? 21.747 -7.473 -26.890 1.00 93.62 105 ARG A CA 1
ATOM 799 C C . ARG A 1 105 ? 21.102 -7.288 -25.520 1.00 93.62 105 ARG A C 1
ATOM 801 O O . ARG A 1 105 ? 20.553 -8.246 -24.983 1.00 93.62 105 ARG A O 1
ATOM 808 N N . LYS A 1 106 ? 21.102 -6.044 -25.039 1.00 93.88 106 LYS A N 1
ATOM 809 C CA . LYS A 1 106 ? 20.353 -5.606 -23.857 1.00 93.88 106 LYS A CA 1
ATOM 810 C C . LYS A 1 106 ? 18.894 -5.398 -24.226 1.00 93.88 106 LYS A C 1
ATOM 812 O O . LYS A 1 106 ? 18.590 -4.620 -25.136 1.00 93.88 106 LYS A O 1
ATOM 817 N N . VAL A 1 107 ? 18.006 -6.102 -23.542 1.00 94.12 107 VAL A N 1
ATOM 818 C CA . VAL A 1 107 ? 16.565 -6.053 -23.791 1.00 94.12 107 VAL A CA 1
ATOM 819 C C . VAL A 1 107 ? 15.807 -5.935 -22.476 1.00 94.12 107 VAL A C 1
ATOM 821 O O . VAL A 1 107 ? 16.264 -6.422 -21.444 1.00 94.12 107 VAL A O 1
ATOM 824 N N . ILE A 1 108 ? 14.652 -5.281 -22.527 1.00 93.94 108 ILE A N 1
ATOM 825 C CA . ILE A 1 108 ? 13.672 -5.252 -21.442 1.00 93.94 108 ILE A CA 1
ATOM 826 C C . ILE A 1 108 ? 12.529 -6.178 -21.828 1.00 93.94 108 ILE A C 1
ATOM 828 O O . ILE A 1 108 ? 12.007 -6.085 -22.942 1.00 93.94 108 ILE A O 1
ATOM 832 N N . LEU A 1 109 ? 12.146 -7.069 -20.921 1.00 94.38 109 LEU A N 1
ATOM 833 C CA . LEU A 1 109 ? 11.007 -7.958 -21.123 1.00 94.38 109 LEU A CA 1
ATOM 834 C C . LEU A 1 109 ? 9.695 -7.202 -20.899 1.00 94.38 109 LEU A C 1
ATOM 836 O O . LEU A 1 109 ? 9.527 -6.509 -19.899 1.00 94.38 109 LEU A O 1
ATOM 840 N N . LYS A 1 110 ? 8.752 -7.334 -21.825 1.00 93.06 110 LYS A N 1
ATOM 841 C CA . LYS A 1 110 ? 7.388 -6.796 -21.714 1.00 93.06 110 LYS A CA 1
ATOM 842 C C . LYS A 1 110 ? 6.417 -7.789 -21.089 1.00 93.06 110 LYS A C 1
ATOM 844 O O . LYS A 1 110 ? 5.402 -7.373 -20.536 1.00 93.06 110 LYS A O 1
ATOM 849 N N . GLU A 1 111 ? 6.750 -9.069 -21.154 1.00 93.12 111 GLU A N 1
ATOM 850 C CA . GLU A 1 111 ? 5.955 -10.179 -20.644 1.00 93.12 111 GLU A CA 1
ATOM 851 C C . GLU A 1 111 ? 6.833 -11.107 -19.806 1.00 93.12 111 GLU A C 1
ATOM 853 O O . GLU A 1 111 ? 8.062 -11.028 -19.859 1.00 93.12 111 GLU A O 1
ATOM 858 N N . ASP A 1 112 ? 6.195 -11.949 -18.998 1.00 94.25 112 ASP A N 1
ATOM 859 C CA . ASP A 1 112 ? 6.896 -12.984 -18.245 1.00 94.25 112 ASP A CA 1
ATOM 860 C C . ASP A 1 112 ? 7.298 -14.118 -19.196 1.00 94.25 112 ASP A C 1
ATOM 862 O O . ASP A 1 112 ? 6.473 -14.646 -19.942 1.00 94.25 112 ASP A O 1
ATOM 866 N N . VAL A 1 113 ? 8.579 -14.475 -19.190 1.00 91.88 113 VAL A N 1
ATOM 867 C CA . VAL A 1 113 ? 9.130 -15.549 -20.013 1.00 91.88 113 VAL A CA 1
ATOM 868 C C . VAL A 1 113 ? 9.836 -16.513 -19.080 1.00 91.88 113 VAL A C 1
ATOM 870 O O . VAL A 1 113 ? 10.888 -16.184 -18.536 1.00 91.88 113 VAL A O 1
ATOM 873 N N . SER A 1 114 ? 9.313 -17.734 -18.962 1.00 88.44 114 SER A N 1
ATOM 874 C CA . SER A 1 114 ? 9.814 -18.763 -18.036 1.00 88.44 114 SER A CA 1
ATOM 875 C C . SER A 1 114 ? 11.329 -18.999 -18.104 1.00 88.44 114 SER A C 1
ATOM 877 O O . SER A 1 114 ? 11.958 -19.273 -17.087 1.00 88.44 114 SER A O 1
ATOM 879 N N . ALA A 1 115 ? 11.928 -18.866 -19.291 1.00 88.12 115 ALA A N 1
ATOM 880 C CA . ALA A 1 115 ? 13.359 -19.072 -19.511 1.00 88.12 115 ALA A CA 1
ATOM 881 C C . ALA A 1 115 ? 14.252 -17.860 -19.179 1.00 88.12 115 ALA A C 1
ATOM 883 O O . ALA A 1 115 ? 15.469 -18.020 -19.102 1.00 88.12 115 ALA A O 1
ATOM 884 N N . LEU A 1 116 ? 13.690 -16.652 -19.058 1.00 87.25 116 LEU A N 1
ATOM 885 C CA . LEU A 1 116 ? 14.455 -15.419 -18.842 1.00 87.25 116 LEU A CA 1
ATOM 886 C C . LEU A 1 116 ? 14.120 -14.764 -17.503 1.00 87.25 116 LEU A C 1
ATOM 888 O O . LEU A 1 116 ? 15.030 -14.447 -16.746 1.00 87.25 116 LEU A O 1
ATOM 892 N N . GLY A 1 117 ? 12.835 -14.575 -17.209 1.00 90.56 117 GLY A N 1
ATOM 893 C CA . GLY A 1 117 ? 12.378 -13.906 -16.001 1.00 90.56 117 GLY A CA 1
ATOM 894 C C . GLY A 1 117 ? 11.094 -13.112 -16.209 1.00 90.56 117 GLY A C 1
ATOM 895 O O . G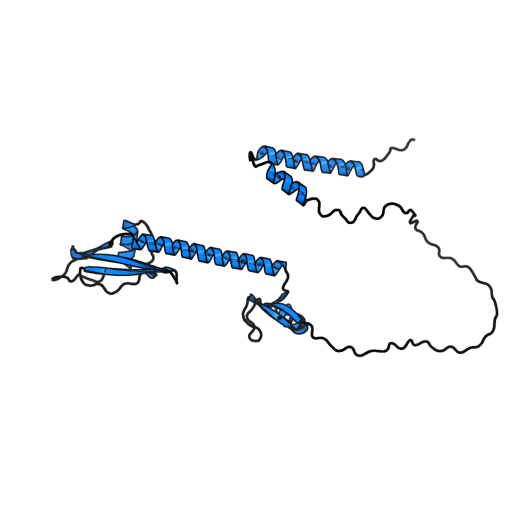LY A 1 117 ? 10.424 -13.212 -17.238 1.00 90.56 117 GLY A O 1
ATOM 896 N N . LYS A 1 118 ? 10.781 -12.293 -15.202 1.00 93.88 118 LYS A N 1
ATOM 897 C CA . LYS A 1 118 ? 9.523 -11.547 -15.119 1.00 93.88 118 LYS A CA 1
ATOM 898 C C . LYS A 1 118 ? 9.518 -10.322 -16.035 1.00 93.88 118 LYS A C 1
ATOM 900 O O . LYS A 1 118 ? 10.560 -9.755 -16.374 1.00 93.88 118 LYS A O 1
ATOM 905 N N . LYS A 1 119 ? 8.309 -9.850 -16.342 1.00 92.25 119 LYS A N 1
ATOM 906 C CA . LYS A 1 119 ? 8.059 -8.563 -17.003 1.00 92.25 119 LYS A CA 1
ATOM 907 C C . LYS A 1 119 ? 8.832 -7.416 -16.332 1.00 92.25 119 LYS A C 1
ATOM 909 O O . LYS A 1 119 ? 8.864 -7.311 -15.109 1.00 92.25 119 LYS A O 1
ATOM 914 N N . GLY A 1 120 ? 9.402 -6.536 -17.149 1.00 90.38 120 GLY A N 1
ATOM 915 C CA . GLY A 1 120 ? 10.124 -5.328 -16.744 1.00 90.38 120 GLY A CA 1
ATOM 916 C C . GLY A 1 120 ? 11.615 -5.533 -16.474 1.00 90.38 120 GLY A C 1
ATOM 917 O O . GLY A 1 120 ? 12.328 -4.558 -16.262 1.00 90.38 120 GLY A O 1
ATOM 918 N N . GLN A 1 121 ? 12.116 -6.771 -16.504 1.00 90.81 121 GLN A N 1
ATOM 919 C CA . GLN A 1 121 ? 13.520 -7.046 -16.205 1.00 90.81 121 GLN A CA 1
ATOM 920 C C . GLN A 1 121 ? 14.451 -6.694 -17.371 1.00 90.81 121 GLN A C 1
ATOM 922 O O . GLN A 1 121 ? 14.160 -6.983 -18.535 1.00 90.81 121 GLN A O 1
ATOM 927 N N . LEU A 1 122 ? 15.599 -6.102 -17.028 1.00 91.69 122 LEU A N 1
ATOM 928 C CA . LEU A 1 122 ? 16.699 -5.806 -17.940 1.00 91.69 122 LEU A CA 1
ATOM 929 C C . LEU A 1 122 ? 17.620 -7.026 -18.050 1.00 91.69 122 LEU A C 1
ATOM 931 O O . LEU A 1 122 ? 18.254 -7.409 -17.068 1.00 91.69 122 LEU A O 1
ATOM 935 N N . MET A 1 123 ? 17.720 -7.621 -19.239 1.00 92.00 123 MET A N 1
ATOM 936 C CA . MET A 1 123 ? 18.492 -8.848 -19.458 1.00 92.00 123 MET A CA 1
ATOM 937 C C . MET A 1 123 ? 19.367 -8.777 -20.712 1.00 92.00 123 MET A C 1
ATOM 939 O O . MET A 1 123 ? 19.023 -8.149 -21.717 1.00 92.00 123 MET A O 1
ATOM 943 N N . ASP A 1 124 ? 20.496 -9.484 -20.660 1.00 94.12 124 ASP A N 1
ATOM 944 C CA . ASP A 1 124 ? 21.409 -9.674 -21.785 1.00 94.12 124 ASP A CA 1
ATOM 945 C C . ASP A 1 124 ? 21.075 -10.964 -22.540 1.00 94.12 124 ASP A C 1
ATOM 947 O O . ASP A 1 124 ? 21.251 -12.079 -22.048 1.00 94.12 124 ASP A O 1
ATOM 951 N N . VAL A 1 125 ? 20.610 -10.823 -23.779 1.00 94.69 125 VAL A N 1
ATOM 952 C CA . VAL A 1 125 ? 20.083 -11.927 -24.586 1.00 94.69 125 VAL A CA 1
ATOM 953 C C . VAL A 1 125 ? 20.888 -12.095 -25.874 1.00 94.69 125 VAL A C 1
ATOM 955 O O . VAL A 1 125 ? 21.439 -11.146 -26.430 1.00 94.69 125 VAL A O 1
ATOM 958 N N . LYS A 1 126 ? 20.969 -13.321 -26.406 1.00 95.44 126 LYS A N 1
ATOM 959 C CA . LYS A 1 126 ? 21.595 -13.562 -27.719 1.00 95.44 126 LYS A CA 1
ATOM 960 C C . LYS A 1 126 ? 20.851 -12.780 -28.807 1.00 95.44 126 LYS A C 1
ATOM 962 O O . LYS A 1 126 ? 19.631 -12.877 -28.915 1.00 95.44 126 LYS A O 1
ATOM 967 N N . ALA A 1 127 ? 21.582 -12.097 -29.689 1.00 95.06 127 ALA A N 1
ATOM 968 C CA . ALA A 1 127 ? 20.982 -11.260 -30.733 1.00 95.06 127 ALA A CA 1
ATOM 969 C C . ALA A 1 127 ? 20.002 -12.024 -31.649 1.00 95.06 127 ALA A C 1
ATOM 971 O O . ALA A 1 127 ? 18.974 -11.476 -32.037 1.00 95.06 127 ALA A O 1
ATOM 972 N N . GLY A 1 128 ? 20.301 -13.291 -31.963 1.00 95.06 128 GLY A N 1
ATOM 973 C CA . GLY A 1 128 ? 19.417 -14.147 -32.761 1.00 95.06 128 GLY A CA 1
ATOM 974 C C . GLY A 1 128 ? 18.124 -14.527 -32.038 1.00 95.06 128 GLY A C 1
ATOM 975 O O . GLY A 1 128 ? 17.068 -14.528 -32.658 1.00 95.06 128 GLY A O 1
ATOM 976 N N . TYR A 1 129 ? 18.190 -14.773 -30.726 1.00 94.81 129 TYR A N 1
ATOM 977 C CA . TYR A 1 129 ? 17.007 -15.093 -29.924 1.00 94.81 129 TYR A CA 1
ATOM 978 C C . TYR A 1 129 ? 16.073 -13.884 -29.813 1.00 94.81 129 TYR A C 1
ATOM 980 O O . TYR A 1 129 ? 14.868 -14.010 -30.003 1.00 94.81 129 TYR A O 1
ATOM 988 N N . PHE A 1 130 ? 16.633 -12.684 -29.625 1.00 95.62 130 PHE A N 1
ATOM 989 C CA . PHE A 1 130 ? 15.837 -11.460 -29.672 1.00 95.62 130 PHE A CA 1
ATOM 990 C C . PHE A 1 130 ? 15.162 -11.261 -31.037 1.00 95.62 130 PHE A C 1
ATOM 992 O O . PHE A 1 130 ? 13.954 -11.074 -31.094 1.00 95.62 130 PHE A O 1
ATOM 999 N N . ARG A 1 131 ? 15.919 -11.334 -32.141 1.00 95.50 131 ARG A N 1
ATOM 1000 C CA . ARG A 1 131 ? 15.393 -11.046 -33.487 1.00 95.50 131 ARG A CA 1
ATOM 1001 C C . ARG A 1 131 ? 14.347 -12.057 -33.958 1.00 95.50 131 ARG A C 1
ATOM 1003 O O . ARG A 1 131 ? 13.390 -11.658 -34.604 1.00 95.50 131 ARG A O 1
ATOM 1010 N N . ASN A 1 132 ? 14.564 -13.343 -33.689 1.00 96.31 132 ASN A N 1
ATOM 1011 C CA . ASN A 1 132 ? 13.744 -14.408 -34.265 1.00 96.31 132 ASN A CA 1
ATOM 1012 C C . ASN A 1 132 ? 12.570 -14.816 -33.363 1.00 96.31 132 ASN A C 1
ATOM 1014 O O . ASN A 1 132 ? 11.622 -15.399 -33.870 1.00 96.31 132 ASN A O 1
ATOM 1018 N N . TYR A 1 133 ? 12.644 -14.554 -32.054 1.00 94.75 133 TYR A N 1
ATOM 1019 C CA . TYR A 1 133 ? 11.633 -15.007 -31.095 1.00 94.75 133 TYR A CA 1
ATOM 1020 C C . TYR A 1 133 ? 11.017 -13.844 -30.313 1.00 94.75 133 TYR A C 1
ATOM 1022 O O . TYR A 1 133 ? 9.834 -13.567 -30.462 1.00 94.75 133 TYR A O 1
ATOM 1030 N N . LEU A 1 134 ? 11.812 -13.102 -29.536 1.00 95.00 134 LEU A N 1
ATOM 1031 C CA . LEU A 1 134 ? 11.251 -12.103 -28.614 1.00 95.00 134 LEU A CA 1
ATOM 1032 C C . LEU A 1 134 ? 10.646 -10.878 -29.313 1.00 95.00 134 LEU A C 1
ATOM 1034 O O . LEU A 1 134 ? 9.643 -10.345 -28.849 1.00 95.00 134 LEU A O 1
ATOM 1038 N N . LEU A 1 135 ? 11.265 -10.414 -30.400 1.00 94.88 135 LEU A N 1
ATOM 1039 C CA . LEU A 1 135 ? 10.798 -9.265 -31.172 1.00 94.88 135 LEU A CA 1
ATOM 1040 C C . LEU A 1 135 ? 9.483 -9.549 -31.920 1.00 94.88 135 LEU A C 1
ATOM 1042 O O . LEU A 1 135 ? 8.553 -8.768 -31.734 1.00 94.88 135 LEU A O 1
ATOM 1046 N N . PRO A 1 136 ? 9.358 -10.623 -32.732 1.00 95.75 136 PRO A N 1
ATOM 1047 C CA . PRO A 1 136 ? 8.108 -10.899 -33.442 1.00 95.75 136 PRO A CA 1
ATOM 1048 C C . PRO A 1 136 ? 6.958 -11.259 -32.499 1.00 95.75 136 PRO A C 1
ATOM 1050 O O . PRO A 1 136 ? 5.819 -10.916 -32.790 1.00 95.75 136 PRO A O 1
ATOM 1053 N N . MET A 1 137 ? 7.249 -11.884 -31.353 1.00 94.31 137 MET A N 1
ATOM 1054 C CA . MET A 1 137 ? 6.240 -12.167 -30.327 1.00 94.31 137 MET A CA 1
ATOM 1055 C C . MET A 1 137 ? 5.887 -10.942 -29.467 1.00 94.31 137 MET A C 1
ATOM 1057 O O . MET A 1 137 ? 5.014 -11.032 -28.616 1.00 94.31 137 MET A O 1
ATOM 1061 N N . GLY A 1 138 ? 6.581 -9.807 -29.622 1.00 93.62 138 GLY A N 1
ATOM 1062 C CA . GLY A 1 138 ? 6.337 -8.601 -28.820 1.00 93.62 138 GLY A CA 1
ATOM 1063 C C . GLY A 1 138 ? 6.754 -8.699 -27.343 1.00 93.62 138 GLY A C 1
ATOM 1064 O O . GLY A 1 138 ? 6.561 -7.746 -26.589 1.00 93.62 138 GLY A O 1
ATOM 1065 N N . MET A 1 139 ? 7.386 -9.802 -26.937 1.00 93.44 139 MET A N 1
ATOM 1066 C CA . MET A 1 139 ? 7.742 -10.114 -25.548 1.00 93.44 139 MET A CA 1
ATOM 1067 C C . MET A 1 139 ? 8.912 -9.285 -25.007 1.00 93.44 139 MET A C 1
ATOM 1069 O O . MET A 1 139 ? 9.119 -9.245 -23.796 1.00 93.44 139 MET A O 1
ATOM 1073 N N . ALA A 1 140 ? 9.708 -8.634 -25.863 1.00 94.25 140 ALA A N 1
ATOM 1074 C CA . ALA A 1 140 ? 10.829 -7.804 -25.421 1.00 94.25 140 ALA A CA 1
ATOM 1075 C C . ALA A 1 140 ? 11.052 -6.566 -26.295 1.00 94.25 140 ALA A C 1
ATOM 1077 O O . ALA A 1 140 ? 10.753 -6.548 -27.488 1.00 94.25 140 ALA A O 1
ATOM 1078 N N . GLN A 1 141 ? 11.661 -5.541 -25.703 1.00 93.31 141 GLN A N 1
ATOM 1079 C CA . GLN A 1 141 ? 12.042 -4.295 -26.360 1.00 93.31 141 GLN A CA 1
ATOM 1080 C C . GLN A 1 141 ? 13.537 -4.021 -26.196 1.00 93.31 141 GLN A C 1
ATOM 1082 O O . GLN A 1 141 ? 14.142 -4.360 -25.180 1.00 93.31 141 GLN A O 1
ATOM 1087 N N . ILE A 1 142 ? 14.145 -3.404 -27.212 1.00 93.19 142 ILE A N 1
ATOM 1088 C CA . ILE A 1 142 ? 15.548 -2.983 -27.148 1.00 93.19 142 ILE A CA 1
ATOM 1089 C C . ILE A 1 142 ? 15.687 -1.867 -26.121 1.00 93.19 142 ILE A C 1
ATOM 1091 O O . ILE A 1 142 ? 14.920 -0.907 -26.116 1.00 93.19 142 ILE A O 1
ATOM 1095 N N . VAL A 1 143 ? 16.720 -1.982 -25.298 1.00 94.25 143 VAL A N 1
ATOM 1096 C CA . VAL A 1 143 ? 17.068 -0.966 -24.312 1.00 94.25 143 VAL A CA 1
ATOM 1097 C C . VAL A 1 143 ? 17.704 0.218 -25.029 1.00 94.25 143 VAL A C 1
ATOM 1099 O O . VAL A 1 143 ? 18.819 0.115 -25.541 1.00 94.25 143 VAL A O 1
ATOM 1102 N N . THR A 1 144 ? 16.997 1.343 -25.063 1.00 93.62 144 THR A N 1
ATOM 1103 C CA . THR A 1 144 ? 17.534 2.630 -25.515 1.00 93.62 144 THR A CA 1
ATOM 1104 C C . THR A 1 144 ? 17.850 3.507 -24.300 1.00 93.62 144 THR A C 1
ATOM 1106 O O . THR A 1 144 ? 17.231 3.347 -23.245 1.00 93.62 144 THR A O 1
ATOM 1109 N N . PRO A 1 145 ? 18.805 4.450 -24.403 1.00 91.31 145 PRO A N 1
ATOM 1110 C CA . PRO A 1 145 ? 19.101 5.358 -23.295 1.00 91.31 145 PRO A CA 1
ATOM 1111 C C . PRO A 1 145 ? 17.896 6.232 -22.911 1.00 91.31 145 PRO A C 1
ATOM 1113 O O . PRO A 1 145 ? 17.767 6.581 -21.743 1.00 91.31 145 PRO A O 1
ATOM 1116 N N . GLY A 1 146 ? 17.010 6.553 -23.863 1.00 93.12 146 GLY A N 1
ATOM 1117 C CA . GLY A 1 146 ? 15.743 7.242 -23.589 1.00 93.12 146 GLY A CA 1
ATOM 1118 C C . GLY A 1 146 ? 14.804 6.394 -22.733 1.00 93.12 146 GLY A C 1
ATOM 1119 O O . GLY A 1 146 ? 14.398 6.831 -21.662 1.00 93.12 146 GLY A O 1
ATOM 1120 N N . LEU A 1 147 ? 14.584 5.135 -23.128 1.00 90.19 147 LEU A N 1
ATOM 1121 C CA . LEU A 1 147 ? 13.725 4.205 -22.391 1.00 90.19 147 LEU A CA 1
ATOM 1122 C C . LEU A 1 147 ? 14.226 3.954 -20.960 1.00 90.19 147 LEU A C 1
ATOM 1124 O O . LEU A 1 147 ? 13.435 3.903 -20.027 1.00 90.19 147 LEU A O 1
ATOM 1128 N N . LEU A 1 148 ? 15.546 3.852 -20.761 1.00 90.56 148 LEU A N 1
ATOM 1129 C CA . LEU A 1 148 ? 16.121 3.722 -19.416 1.00 90.56 148 LEU A CA 1
ATOM 1130 C C . LEU A 1 148 ? 15.839 4.939 -18.532 1.00 90.56 148 LEU A C 1
ATOM 1132 O O . LEU A 1 148 ? 15.655 4.782 -17.328 1.00 90.56 148 LEU A O 1
ATOM 1136 N N . LYS A 1 149 ? 15.846 6.149 -19.100 1.00 93.62 149 LYS A N 1
ATOM 1137 C CA . LYS A 1 149 ? 15.514 7.367 -18.351 1.00 93.62 149 LYS A CA 1
ATOM 1138 C C . LYS A 1 149 ? 14.027 7.407 -18.017 1.00 93.62 149 LYS A C 1
ATOM 1140 O O . LYS A 1 149 ? 13.690 7.691 -16.878 1.00 93.62 149 LYS A O 1
ATOM 1145 N N . GLU A 1 150 ? 13.163 7.078 -18.973 1.00 91.75 150 GLU A N 1
ATOM 1146 C CA . GLU A 1 150 ? 11.711 7.005 -18.767 1.00 91.75 150 GLU A CA 1
ATOM 1147 C C . GLU A 1 150 ? 11.339 6.016 -17.662 1.00 91.75 150 GLU A C 1
ATOM 1149 O O . GLU A 1 150 ? 10.590 6.372 -16.758 1.00 91.75 150 GLU A O 1
ATOM 1154 N N . MET A 1 151 ? 11.925 4.814 -17.674 1.00 89.88 151 MET A N 1
ATOM 1155 C CA . MET A 1 151 ? 11.703 3.823 -16.618 1.00 89.88 151 MET A CA 1
ATOM 1156 C C . MET A 1 151 ? 12.122 4.340 -15.244 1.00 89.88 151 MET A C 1
ATOM 1158 O O . MET A 1 151 ? 11.362 4.206 -14.294 1.00 89.88 151 MET A O 1
ATOM 1162 N N . LYS A 1 152 ? 13.296 4.973 -15.141 1.00 91.75 152 LYS A N 1
ATOM 1163 C CA . LYS A 1 152 ? 13.762 5.552 -13.874 1.00 91.75 152 LYS A CA 1
ATOM 1164 C C . LYS A 1 152 ? 12.847 6.664 -13.378 1.00 91.75 152 LYS A C 1
ATOM 1166 O O . LYS A 1 152 ? 12.528 6.689 -12.200 1.00 91.75 152 LYS A O 1
ATOM 1171 N N . MET A 1 153 ? 12.400 7.550 -14.267 1.00 94.88 153 MET A N 1
ATOM 1172 C CA . MET A 1 153 ? 11.465 8.617 -13.900 1.00 94.88 153 MET A CA 1
ATOM 1173 C C . MET A 1 153 ? 10.130 8.051 -13.406 1.00 94.88 153 MET A C 1
ATOM 1175 O O . MET A 1 153 ? 9.571 8.560 -12.438 1.00 94.88 153 MET A O 1
ATOM 1179 N N . GLU A 1 154 ? 9.625 6.992 -14.039 1.00 92.50 154 GLU A N 1
ATOM 1180 C CA . GLU A 1 154 ? 8.388 6.341 -13.606 1.00 92.50 154 GLU A CA 1
ATOM 1181 C C . GLU A 1 154 ? 8.569 5.599 -12.272 1.00 92.50 154 GLU A C 1
ATOM 1183 O O . GLU A 1 154 ? 7.732 5.717 -11.381 1.00 92.50 154 GLU A O 1
ATOM 1188 N N . GLU A 1 155 ? 9.688 4.895 -12.082 1.00 93.06 155 GLU A N 1
ATOM 1189 C CA . GLU A 1 155 ? 10.042 4.260 -10.807 1.00 93.06 155 GLU A CA 1
ATOM 1190 C C . GLU A 1 155 ? 10.160 5.290 -9.677 1.00 93.06 155 GLU A C 1
ATOM 1192 O O . GLU A 1 155 ? 9.579 5.101 -8.608 1.00 93.06 155 GLU A O 1
ATOM 1197 N N . GLU A 1 156 ? 10.852 6.405 -9.918 1.00 95.75 156 GLU A N 1
ATOM 1198 C CA . GLU A 1 156 ? 10.981 7.515 -8.970 1.00 95.75 156 GLU A CA 1
ATOM 1199 C C . GLU A 1 156 ? 9.623 8.140 -8.645 1.00 95.75 156 GLU A C 1
ATOM 1201 O O . GLU A 1 156 ? 9.351 8.438 -7.482 1.00 95.75 156 GLU A O 1
ATOM 1206 N N . ARG A 1 157 ? 8.740 8.293 -9.638 1.00 96.06 157 ARG A N 1
ATOM 1207 C CA . ARG A 1 157 ? 7.378 8.800 -9.441 1.00 96.06 157 ARG A CA 1
ATOM 1208 C C . ARG A 1 157 ? 6.544 7.860 -8.576 1.00 96.06 157 ARG A C 1
ATOM 1210 O O . ARG A 1 157 ? 5.904 8.318 -7.631 1.00 96.06 157 ARG A O 1
ATOM 1217 N N . ILE A 1 158 ? 6.562 6.561 -8.873 1.00 95.38 158 ILE A N 1
ATOM 1218 C CA . ILE A 1 158 ? 5.843 5.542 -8.098 1.00 95.38 158 ILE A CA 1
ATOM 1219 C C . ILE A 1 158 ? 6.377 5.497 -6.663 1.00 95.38 158 ILE A C 1
ATOM 1221 O O . ILE A 1 158 ? 5.602 5.402 -5.714 1.00 95.38 158 ILE A O 1
ATOM 1225 N N . GLU A 1 159 ? 7.693 5.569 -6.487 1.00 95.44 159 GLU A N 1
ATOM 1226 C CA . GLU A 1 159 ? 8.323 5.556 -5.171 1.00 95.44 159 GLU A CA 1
ATOM 1227 C C . GLU A 1 159 ? 8.015 6.832 -4.375 1.00 95.44 159 GLU A C 1
ATOM 1229 O O . GLU A 1 159 ? 7.734 6.762 -3.180 1.00 95.44 159 GLU A O 1
ATOM 1234 N N . ALA A 1 160 ? 8.010 7.996 -5.027 1.00 95.56 160 ALA A N 1
ATOM 1235 C CA . ALA A 1 160 ? 7.608 9.254 -4.410 1.00 95.56 160 ALA A CA 1
ATOM 1236 C C . ALA A 1 160 ? 6.142 9.217 -3.958 1.00 95.56 160 ALA A C 1
ATOM 1238 O O . ALA A 1 160 ? 5.843 9.637 -2.842 1.00 95.56 160 ALA A O 1
ATOM 1239 N N . GLU A 1 161 ? 5.244 8.664 -4.774 1.00 95.38 161 GLU A N 1
ATOM 1240 C CA . GLU A 1 161 ? 3.831 8.518 -4.416 1.00 95.38 161 GLU A CA 1
ATOM 1241 C C . GLU A 1 161 ? 3.644 7.561 -3.233 1.00 95.38 161 GLU A C 1
ATOM 1243 O O . GLU A 1 161 ? 2.960 7.889 -2.267 1.00 95.38 161 GLU A O 1
ATOM 1248 N N . LYS A 1 162 ? 4.327 6.409 -3.236 1.00 93.94 162 LYS A N 1
ATOM 1249 C CA . LYS A 1 162 ? 4.311 5.472 -2.100 1.00 93.94 162 LYS A CA 1
ATOM 1250 C C . LYS A 1 162 ? 4.792 6.128 -0.810 1.00 93.94 162 LYS A C 1
ATOM 1252 O O . LYS A 1 162 ? 4.194 5.917 0.244 1.00 93.94 162 LYS A O 1
ATOM 1257 N N . LYS A 1 163 ? 5.865 6.921 -0.881 1.00 94.62 163 LYS A N 1
ATOM 1258 C CA . LYS A 1 163 ? 6.389 7.664 0.272 1.00 94.62 163 LYS A CA 1
ATOM 1259 C C . LYS A 1 163 ? 5.383 8.689 0.774 1.00 94.62 163 LYS A C 1
ATOM 1261 O O . LYS A 1 163 ? 5.120 8.707 1.970 1.00 94.62 163 LYS A O 1
ATOM 1266 N N . ARG A 1 164 ? 4.761 9.456 -0.123 1.00 95.12 164 ARG A N 1
ATOM 1267 C CA . ARG A 1 164 ? 3.710 10.422 0.225 1.00 95.12 164 ARG A CA 1
ATOM 1268 C C . ARG A 1 164 ? 2.536 9.764 0.936 1.00 95.12 164 ARG A C 1
ATOM 1270 O O . ARG A 1 164 ? 2.202 10.166 2.043 1.00 95.12 164 ARG A O 1
ATOM 1277 N N . VAL A 1 165 ? 1.984 8.697 0.364 1.00 94.38 165 VAL A N 1
ATOM 1278 C CA . VAL A 1 165 ? 0.866 7.956 0.968 1.00 94.38 165 VAL A CA 1
ATOM 1279 C C . VAL A 1 165 ? 1.256 7.385 2.337 1.00 94.38 165 VAL A C 1
ATOM 1281 O O . VAL A 1 165 ? 0.468 7.423 3.284 1.00 94.38 165 VAL A O 1
ATOM 1284 N N . LYS A 1 166 ? 2.491 6.891 2.486 1.00 94.50 166 LYS A N 1
ATOM 1285 C CA . LYS A 1 166 ? 3.007 6.408 3.772 1.00 94.50 166 LYS A CA 1
ATOM 1286 C C . LYS A 1 166 ? 3.149 7.533 4.799 1.00 94.50 166 LYS A C 1
ATOM 1288 O O . LYS A 1 166 ? 2.777 7.340 5.954 1.00 94.50 166 LYS A O 1
ATOM 1293 N N . GLU A 1 167 ? 3.671 8.687 4.401 1.00 95.06 167 GLU A N 1
ATOM 1294 C CA . GLU A 1 167 ? 3.815 9.866 5.259 1.00 95.06 167 GLU A CA 1
ATOM 1295 C C . GLU A 1 167 ? 2.451 10.403 5.707 1.00 95.06 167 GLU A C 1
ATOM 1297 O O . GLU A 1 167 ? 2.254 10.652 6.897 1.00 95.06 167 GLU A O 1
ATOM 1302 N N . GLU A 1 168 ? 1.480 10.502 4.799 1.00 93.62 168 GLU A N 1
ATOM 1303 C CA . GLU A 1 168 ? 0.099 10.880 5.114 1.00 93.62 168 GLU A CA 1
ATOM 1304 C C . GLU A 1 168 ? -0.532 9.899 6.110 1.00 93.62 168 GLU A C 1
ATOM 1306 O O . GLU A 1 168 ? -1.096 10.312 7.127 1.00 93.62 168 GLU A O 1
ATOM 1311 N N . ALA A 1 169 ? -0.369 8.591 5.892 1.00 93.25 169 ALA A N 1
ATOM 1312 C CA . ALA A 1 169 ? -0.852 7.571 6.819 1.00 93.25 169 ALA A CA 1
ATOM 1313 C C . ALA A 1 169 ? -0.185 7.670 8.203 1.00 93.25 169 ALA A C 1
ATOM 1315 O O . ALA A 1 169 ? -0.852 7.493 9.223 1.00 93.25 169 ALA A O 1
ATOM 1316 N N . GLN A 1 170 ? 1.111 7.988 8.270 1.00 94.00 170 GLN A N 1
ATOM 1317 C CA . GLN A 1 170 ? 1.820 8.212 9.535 1.00 94.00 170 GLN A CA 1
ATOM 1318 C C . GLN A 1 170 ? 1.323 9.461 10.264 1.00 94.00 170 GLN A C 1
ATOM 1320 O O . GLN A 1 170 ? 1.177 9.440 11.486 1.00 94.00 170 GLN A O 1
ATOM 1325 N N . GLN A 1 171 ? 1.046 10.544 9.540 1.00 93.25 171 GLN A N 1
ATOM 1326 C CA . GLN A 1 171 ? 0.461 11.750 10.122 1.00 93.25 171 GLN A CA 1
ATOM 1327 C C . GLN A 1 171 ? -0.928 11.457 10.693 1.00 93.25 171 GLN A C 1
ATOM 1329 O O . GLN A 1 171 ? -1.214 11.837 11.827 1.00 93.25 171 GLN A O 1
ATOM 1334 N N . LEU A 1 172 ? -1.763 10.718 9.956 1.00 89.94 172 LEU A N 1
ATOM 1335 C CA . LEU A 1 172 ? -3.068 10.274 10.444 1.00 89.94 172 LEU A CA 1
ATOM 1336 C C . LEU A 1 172 ? -2.938 9.403 11.696 1.00 89.94 172 LEU A C 1
ATOM 1338 O O . LEU A 1 172 ? -3.654 9.641 12.665 1.00 89.94 172 LEU A O 1
ATOM 1342 N N . ALA A 1 173 ? -2.000 8.453 11.718 1.00 91.25 173 ALA A N 1
ATOM 1343 C CA . ALA A 1 173 ? -1.757 7.617 12.891 1.00 91.25 173 ALA A CA 1
ATOM 1344 C C . ALA A 1 173 ? -1.434 8.455 14.138 1.00 91.25 173 ALA A C 1
ATOM 1346 O O . ALA A 1 173 ? -2.047 8.260 15.184 1.00 91.25 173 ALA A O 1
ATOM 1347 N N . ARG A 1 174 ? -0.553 9.455 14.003 1.00 91.25 174 ARG A N 1
ATOM 1348 C CA . ARG A 1 174 ? -0.208 10.376 15.099 1.00 91.25 174 ARG A CA 1
ATOM 1349 C C . ARG A 1 174 ? -1.407 11.181 15.588 1.00 91.25 174 ARG A C 1
ATOM 1351 O O . ARG A 1 174 ? -1.542 11.394 16.791 1.00 91.25 174 ARG A O 1
ATOM 1358 N N . ILE A 1 175 ? -2.278 11.621 14.679 1.00 89.00 175 ILE A N 1
ATOM 1359 C CA . ILE A 1 175 ? -3.516 12.319 15.048 1.00 89.00 175 ILE A CA 1
ATOM 1360 C C . ILE A 1 175 ? -4.386 11.391 15.898 1.00 89.00 175 ILE A C 1
ATOM 1362 O O . ILE A 1 175 ? -4.791 11.784 16.986 1.00 89.00 175 ILE A O 1
ATOM 1366 N N . PHE A 1 176 ? -4.617 10.152 15.460 1.00 87.62 176 PHE A N 1
ATOM 1367 C CA . PHE A 1 176 ? -5.433 9.192 16.208 1.00 87.62 176 PHE A CA 1
ATOM 1368 C C . PHE A 1 176 ? -4.851 8.815 17.574 1.00 87.62 176 PHE A C 1
ATOM 1370 O O . PHE A 1 176 ? -5.615 8.629 18.514 1.00 87.62 176 PHE A O 1
ATOM 1377 N N . GLU A 1 177 ? -3.527 8.736 17.704 1.00 87.50 177 GLU A N 1
ATOM 1378 C CA . GLU A 1 177 ? -2.857 8.466 18.985 1.00 87.50 177 GLU A CA 1
ATOM 1379 C C . GLU A 1 177 ? -2.900 9.661 19.945 1.00 87.50 177 GLU A C 1
ATOM 1381 O O . GLU A 1 177 ? -2.920 9.483 21.163 1.00 87.50 177 GLU A O 1
ATOM 1386 N N . THR A 1 178 ? -2.911 10.882 19.402 1.00 87.12 178 THR A N 1
ATOM 1387 C CA . THR A 1 178 ? -3.005 12.120 20.191 1.00 87.12 178 THR A CA 1
ATOM 1388 C C . THR A 1 178 ? -4.439 12.384 20.643 1.00 87.12 178 THR A C 1
ATOM 1390 O O . THR A 1 178 ? -4.666 12.954 21.711 1.00 87.12 178 THR A O 1
ATOM 1393 N N . VAL A 1 179 ? -5.421 11.980 19.834 1.00 81.06 179 VAL A N 1
ATOM 1394 C CA . VAL A 1 179 ? -6.833 12.087 20.192 1.00 81.06 179 VAL A CA 1
ATOM 1395 C C . VAL A 1 179 ? -7.094 11.157 21.376 1.00 81.06 179 VAL A C 1
ATOM 1397 O O . VAL A 1 179 ? -6.785 9.969 21.347 1.00 81.06 179 VAL A O 1
ATOM 1400 N N . GLY A 1 180 ? -7.614 11.740 22.458 1.00 75.69 180 GLY A N 1
ATOM 1401 C CA . GLY A 1 180 ? -7.872 11.034 23.710 1.00 75.69 180 GLY A CA 1
ATOM 1402 C C . GLY A 1 180 ? -8.886 9.891 23.577 1.00 75.69 180 GLY A C 1
ATOM 1403 O O . GLY A 1 180 ? -9.381 9.574 22.501 1.00 75.69 180 GLY A O 1
ATOM 1404 N N . ALA A 1 181 ? -9.221 9.264 24.706 1.00 83.31 181 ALA A N 1
ATOM 1405 C CA . ALA A 1 181 ? -10.085 8.087 24.709 1.00 83.31 181 ALA A CA 1
ATOM 1406 C C . ALA A 1 181 ? -11.477 8.361 24.101 1.00 83.31 181 ALA A C 1
ATOM 1408 O O . ALA A 1 181 ? -12.220 9.232 24.569 1.00 83.31 181 ALA A O 1
ATOM 1409 N N . PHE A 1 182 ? -11.853 7.570 23.093 1.00 87.88 182 PHE A N 1
ATOM 1410 C CA . PHE A 1 182 ? -13.172 7.630 22.468 1.00 87.88 182 PHE A CA 1
ATOM 1411 C C . PHE A 1 182 ? -14.213 7.014 23.400 1.00 87.88 182 PHE A C 1
ATOM 1413 O O . PHE A 1 182 ? -14.037 5.904 23.904 1.00 87.88 182 PHE A O 1
ATOM 1420 N N . LYS A 1 183 ? -15.312 7.735 23.632 1.00 89.50 183 LYS A N 1
ATOM 1421 C CA . LYS A 1 183 ? -16.363 7.320 24.568 1.00 89.50 183 LYS A CA 1
ATOM 1422 C C . LYS A 1 183 ? -17.441 6.534 23.830 1.00 89.50 183 LYS A C 1
ATOM 1424 O O . LYS A 1 183 ? -18.202 7.116 23.060 1.00 89.50 183 LYS A O 1
ATOM 1429 N N . VAL A 1 184 ? -17.535 5.237 24.101 1.00 90.50 184 VAL A N 1
ATOM 1430 C CA . VAL A 1 184 ? -18.576 4.358 23.554 1.00 90.50 184 VAL A CA 1
ATOM 1431 C C . VAL A 1 184 ? -19.682 4.211 24.594 1.00 90.50 184 VAL A C 1
ATOM 1433 O O . VAL A 1 184 ? -19.425 3.769 25.712 1.00 90.50 184 VAL A O 1
ATOM 1436 N N . LYS A 1 185 ? -20.916 4.585 24.243 1.00 89.38 185 LYS A N 1
ATOM 1437 C CA . LYS A 1 185 ? -22.085 4.433 25.123 1.00 89.38 185 LYS A CA 1
ATOM 1438 C C . LYS A 1 185 ? -22.866 3.179 24.736 1.00 89.38 185 LYS A C 1
ATOM 1440 O O . LYS A 1 185 ? -23.304 3.066 23.592 1.00 89.38 185 LYS A O 1
ATOM 1445 N N . ARG A 1 186 ? -23.080 2.260 25.679 1.00 90.00 186 ARG A N 1
ATOM 1446 C CA . ARG A 1 186 ? -23.942 1.075 25.507 1.00 90.00 186 ARG A CA 1
ATOM 1447 C C . ARG A 1 186 ? -24.838 0.881 26.729 1.00 90.00 186 ARG A C 1
ATOM 1449 O O . ARG A 1 186 ? -24.578 1.449 27.781 1.00 90.00 186 ARG A O 1
ATOM 1456 N N . LYS A 1 187 ? -25.923 0.116 26.580 1.00 89.75 187 LYS A N 1
ATOM 1457 C CA . LYS A 1 187 ? -26.826 -0.190 27.701 1.00 89.75 187 LYS A CA 1
ATOM 1458 C C . LYS A 1 187 ? -26.117 -1.124 28.683 1.00 89.75 187 LYS A C 1
ATOM 1460 O O . LYS A 1 187 ? -25.606 -2.165 28.260 1.00 89.75 187 LYS A O 1
ATOM 1465 N N . GLY A 1 188 ? -26.084 -0.746 29.959 1.00 87.75 188 GLY A N 1
ATOM 1466 C CA . GLY A 1 188 ? -25.498 -1.570 31.020 1.00 87.75 188 GLY A CA 1
ATOM 1467 C C . GLY A 1 188 ? -26.366 -2.782 31.358 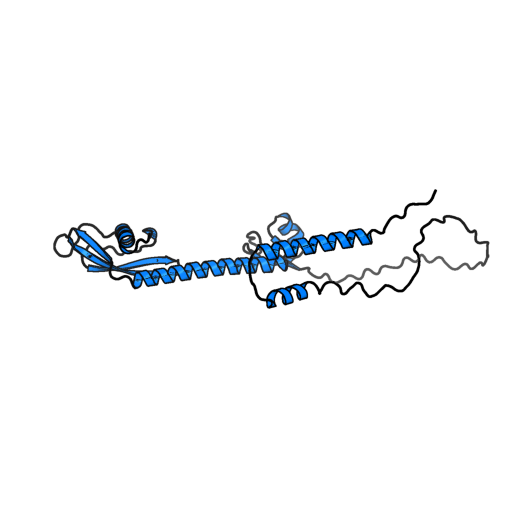1.00 87.75 188 GLY A C 1
ATOM 1468 O O . GLY A 1 188 ? -27.589 -2.673 31.384 1.00 87.75 188 GLY A O 1
ATOM 1469 N N . GLY A 1 189 ? -25.730 -3.929 31.592 1.00 84.88 189 GLY A N 1
ATOM 1470 C CA . GLY A 1 189 ? -26.329 -5.149 32.133 1.00 84.88 189 GLY A CA 1
ATOM 1471 C C . GLY A 1 189 ? -26.092 -5.291 33.638 1.00 84.88 189 GLY A C 1
ATOM 1472 O O . GLY A 1 189 ? -25.903 -4.308 34.350 1.00 84.88 189 GLY A O 1
ATOM 1473 N N . GLN A 1 190 ? -26.108 -6.527 34.142 1.00 84.00 190 GLN A N 1
ATOM 1474 C CA . GLN A 1 190 ? -25.821 -6.797 35.554 1.00 84.00 190 GLN A CA 1
ATOM 1475 C C . GLN A 1 190 ? -24.330 -6.543 35.849 1.00 84.00 190 GLN A C 1
ATOM 1477 O O . GLN A 1 190 ? -23.445 -7.137 35.229 1.00 84.00 190 GLN A O 1
ATOM 1482 N N . GLY A 1 191 ? -24.039 -5.657 36.805 1.00 84.06 191 GLY A N 1
ATOM 1483 C CA . GLY A 1 191 ? -22.669 -5.318 37.201 1.00 84.06 191 GLY A CA 1
ATOM 1484 C C . GLY A 1 191 ? -21.895 -4.540 36.127 1.00 84.06 191 GLY A C 1
ATOM 1485 O O . GLY A 1 191 ? -22.307 -3.457 35.727 1.00 84.06 191 GLY A O 1
ATOM 1486 N N . LYS A 1 192 ? -20.740 -5.071 35.697 1.00 83.31 192 LYS A N 1
ATOM 1487 C CA . LYS A 1 192 ? -19.844 -4.453 34.692 1.00 83.31 192 LYS A CA 1
ATOM 1488 C C . LYS A 1 192 ? -20.083 -4.937 33.258 1.00 83.31 192 LYS A C 1
ATOM 1490 O O . LYS A 1 192 ? -19.349 -4.545 32.356 1.00 83.31 192 LYS A O 1
ATOM 1495 N N . GLN A 1 193 ? -21.068 -5.800 33.031 1.00 88.38 193 GLN A N 1
ATOM 1496 C CA . GLN A 1 193 ? -21.362 -6.325 31.696 1.00 88.38 193 GLN A CA 1
ATOM 1497 C C . GLN A 1 193 ? -22.226 -5.340 30.902 1.00 88.38 193 GLN A C 1
ATOM 1499 O O . GLN A 1 193 ? -23.070 -4.655 31.474 1.00 88.38 193 GLN A O 1
ATOM 1504 N N . ILE A 1 194 ? -22.040 -5.276 29.585 1.00 90.00 194 ILE A N 1
ATOM 1505 C CA . ILE A 1 194 ? -22.889 -4.499 28.670 1.00 90.00 194 ILE A CA 1
ATOM 1506 C C . ILE A 1 194 ? -23.794 -5.420 27.850 1.00 90.00 194 ILE A C 1
ATOM 1508 O O . ILE A 1 194 ? -23.465 -6.574 27.576 1.00 90.00 194 ILE A O 1
ATOM 1512 N N . PHE A 1 195 ? -24.947 -4.901 27.432 1.00 88.12 195 PHE A N 1
ATOM 1513 C CA . PHE A 1 195 ? -25.813 -5.607 26.496 1.00 88.12 195 PHE A CA 1
ATOM 1514 C C . PHE A 1 195 ? -25.264 -5.500 25.066 1.00 88.12 195 PHE A C 1
ATOM 1516 O O . PHE A 1 195 ? -25.212 -4.415 24.475 1.00 88.12 195 PHE A O 1
ATOM 1523 N N . GLY A 1 196 ? -24.899 -6.654 24.503 1.00 88.25 196 GLY A N 1
ATOM 1524 C CA . GLY A 1 196 ? -24.264 -6.775 23.189 1.00 88.25 196 GLY A CA 1
ATOM 1525 C C . GLY A 1 196 ? -22.746 -6.574 23.234 1.00 88.25 196 GLY A C 1
ATOM 1526 O O . GLY A 1 196 ? -22.162 -6.385 24.296 1.00 88.25 196 GLY A O 1
ATOM 1527 N N . SER A 1 197 ? -22.109 -6.627 22.065 1.00 89.56 197 SER A N 1
ATOM 1528 C CA . SER A 1 197 ? -20.683 -6.336 21.902 1.00 89.56 197 SER A CA 1
ATOM 1529 C C . SER A 1 197 ? -20.466 -4.990 21.214 1.00 89.56 197 SER A C 1
ATOM 1531 O O . SER A 1 197 ? -21.312 -4.520 20.446 1.00 89.56 197 SER A O 1
ATOM 1533 N N . VAL A 1 198 ? -19.325 -4.360 21.495 1.00 90.88 198 VAL A N 1
ATOM 1534 C CA . VAL A 1 198 ? -18.863 -3.198 20.724 1.00 90.88 198 VAL A CA 1
ATOM 1535 C C . VAL A 1 198 ? -18.320 -3.691 19.388 1.00 90.88 198 VAL A C 1
ATOM 1537 O O . VAL A 1 198 ? -17.434 -4.544 19.347 1.00 90.88 198 VAL A O 1
ATOM 1540 N N . THR A 1 199 ? -18.858 -3.162 18.293 1.00 92.25 199 THR A N 1
ATOM 1541 C CA . THR A 1 199 ? -18.481 -3.562 16.935 1.00 92.25 199 THR A CA 1
ATOM 1542 C C . THR A 1 199 ? -17.553 -2.534 16.277 1.00 92.25 199 THR A C 1
ATOM 1544 O O . THR A 1 199 ? -17.551 -1.363 16.662 1.00 92.25 199 THR A O 1
ATOM 1547 N N . PRO A 1 200 ? -16.798 -2.919 15.228 1.00 92.69 200 PRO A N 1
ATOM 1548 C CA . PRO A 1 200 ? -16.003 -1.976 14.436 1.00 92.69 200 PRO A CA 1
ATOM 1549 C C . PRO A 1 200 ? -16.819 -0.827 13.833 1.00 92.69 200 PRO A C 1
ATOM 1551 O O . PRO A 1 200 ? -16.300 0.274 13.675 1.00 92.69 200 PRO A O 1
ATOM 1554 N N . GLN A 1 201 ? -18.097 -1.073 13.526 1.00 91.75 201 GLN A N 1
ATOM 1555 C CA . GLN A 1 201 ? -19.003 -0.054 12.997 1.00 91.75 201 GLN A CA 1
ATOM 1556 C C . GLN A 1 201 ? -19.237 1.066 14.017 1.00 91.75 201 GLN A C 1
ATOM 1558 O O . GLN A 1 201 ? -19.129 2.234 13.661 1.00 91.75 201 GLN A O 1
ATOM 1563 N N . ASP A 1 202 ? -19.464 0.716 15.289 1.00 90.31 202 ASP A N 1
ATOM 1564 C CA . ASP A 1 202 ? -19.689 1.705 16.349 1.00 90.31 202 ASP A CA 1
ATOM 1565 C C . ASP A 1 202 ? -18.498 2.663 16.485 1.00 90.31 202 ASP A C 1
ATOM 1567 O O . ASP A 1 202 ? -18.668 3.861 16.704 1.00 90.31 202 ASP A O 1
ATOM 1571 N N . LEU A 1 203 ? -17.276 2.147 16.334 1.00 90.12 203 LEU A N 1
ATOM 1572 C CA . LEU A 1 203 ? -16.076 2.975 16.395 1.00 90.12 203 LEU A CA 1
ATOM 1573 C C . LEU A 1 203 ? -15.914 3.874 15.182 1.00 90.12 203 LEU A C 1
ATOM 1575 O O . LEU A 1 203 ? -15.556 5.036 15.352 1.00 90.12 203 LEU A O 1
ATOM 1579 N N . ALA A 1 204 ? -16.181 3.357 13.983 1.00 91.75 204 ALA A N 1
ATOM 1580 C CA . ALA A 1 204 ? -16.165 4.164 12.769 1.00 91.75 204 ALA A CA 1
ATOM 1581 C C . ALA A 1 204 ? -17.145 5.346 12.888 1.00 91.75 204 ALA A C 1
ATOM 1583 O O . ALA A 1 204 ? -16.781 6.488 12.600 1.00 91.75 204 ALA A O 1
ATOM 1584 N N . ASP A 1 205 ? -18.347 5.096 13.411 1.00 91.75 205 ASP A N 1
ATOM 1585 C CA . ASP A 1 205 ? -19.377 6.119 13.596 1.00 91.75 205 ASP A CA 1
ATOM 1586 C C . ASP A 1 205 ? -18.967 7.165 14.651 1.00 91.75 205 ASP A C 1
ATOM 1588 O O . ASP A 1 205 ? -19.153 8.368 14.448 1.00 91.75 205 ASP A O 1
ATOM 1592 N N . ILE A 1 206 ? -18.343 6.743 15.757 1.00 90.25 206 ILE A N 1
ATOM 1593 C CA . ILE A 1 206 ? -17.842 7.655 16.801 1.00 90.25 206 ILE A CA 1
ATOM 1594 C C . ILE A 1 206 ? -16.672 8.503 16.288 1.00 90.25 206 ILE A C 1
ATOM 1596 O O . ILE A 1 206 ? -16.632 9.710 16.543 1.00 90.25 206 ILE A O 1
ATOM 1600 N N . ILE A 1 207 ? -15.737 7.904 15.547 1.00 89.81 207 ILE A N 1
ATOM 1601 C CA . ILE A 1 207 ? -14.623 8.625 14.919 1.00 89.81 207 ILE A CA 1
ATOM 1602 C C . ILE A 1 207 ? -15.169 9.678 13.952 1.00 89.81 207 ILE A C 1
ATOM 1604 O O . ILE A 1 207 ? -14.735 10.831 13.986 1.00 89.81 207 ILE A O 1
ATOM 1608 N N . LYS A 1 208 ? -16.175 9.322 13.151 1.00 91.00 208 LYS A N 1
ATOM 1609 C CA . LYS A 1 208 ? -16.842 10.251 12.238 1.00 91.00 208 LYS A CA 1
ATOM 1610 C C . LYS A 1 208 ? -17.525 11.398 12.979 1.00 91.00 208 LYS A C 1
ATOM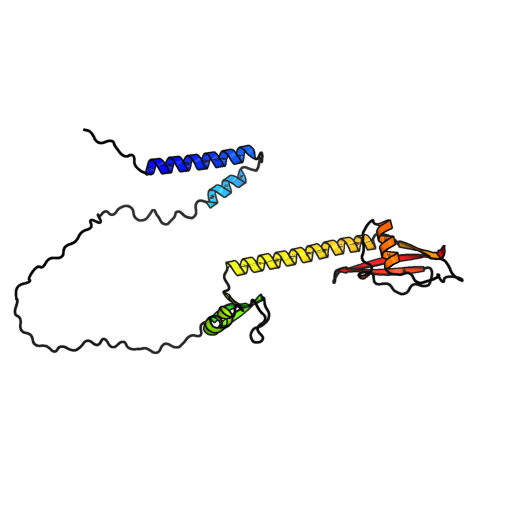 1612 O O . LYS A 1 208 ? -17.411 12.542 12.552 1.00 91.00 208 LYS A O 1
ATOM 1617 N N . ALA A 1 209 ? -18.174 11.127 14.109 1.00 89.56 209 ALA A N 1
ATOM 1618 C CA . ALA A 1 209 ? -18.823 12.158 14.915 1.00 89.56 209 ALA A CA 1
ATOM 1619 C C . ALA A 1 209 ? -17.827 13.131 15.576 1.00 89.56 209 ALA A C 1
ATOM 1621 O O . ALA A 1 209 ? -18.097 14.328 15.638 1.00 89.56 209 ALA A O 1
ATOM 1622 N N . GLN A 1 210 ? -16.686 12.640 16.073 1.00 86.00 210 GLN A N 1
ATOM 1623 C CA . GLN A 1 210 ? -15.729 13.458 16.830 1.00 86.00 210 GLN A CA 1
ATOM 1624 C C . GLN A 1 210 ? -14.688 14.161 15.956 1.00 86.00 210 GLN A C 1
ATOM 1626 O O . GLN A 1 210 ? -14.361 15.318 16.201 1.00 86.00 210 GLN A O 1
ATOM 1631 N N . LEU A 1 211 ? -14.157 13.462 14.952 1.00 83.81 211 LEU A N 1
ATOM 1632 C CA . LEU A 1 211 ? -13.063 13.943 14.104 1.00 83.81 211 LEU A CA 1
ATOM 1633 C C . LEU A 1 211 ? -13.531 14.366 12.710 1.00 83.81 211 LEU A C 1
ATOM 1635 O O . LEU A 1 211 ? -12.722 14.898 11.954 1.00 83.81 211 LEU A O 1
ATOM 1639 N N . GLN A 1 212 ? -14.801 14.121 12.355 1.00 85.81 212 GLN A N 1
ATOM 1640 C CA . GLN A 1 212 ? -15.351 14.390 11.016 1.00 85.81 212 GLN A CA 1
ATOM 1641 C C . GLN A 1 212 ? -14.534 13.708 9.906 1.00 85.81 212 GLN A C 1
ATOM 1643 O O . GLN A 1 212 ? -14.433 14.197 8.781 1.00 85.81 212 GLN A O 1
ATOM 1648 N N . ARG A 1 213 ? -13.925 12.564 10.234 1.00 84.56 213 ARG A N 1
ATOM 1649 C CA . ARG A 1 213 ? -13.136 11.734 9.321 1.00 84.56 213 ARG A CA 1
ATOM 1650 C C . ARG A 1 213 ? -13.862 10.422 9.089 1.00 84.56 213 ARG A C 1
ATOM 1652 O O . ARG A 1 213 ? -14.327 9.800 10.040 1.00 84.56 213 ARG A O 1
ATOM 1659 N N . ASP A 1 214 ? -13.950 10.021 7.827 1.00 85.75 214 ASP A N 1
ATOM 1660 C CA . ASP A 1 214 ? -14.546 8.747 7.442 1.00 85.75 214 ASP A CA 1
ATOM 1661 C C . ASP A 1 214 ? -13.472 7.650 7.481 1.00 85.75 214 ASP A C 1
ATOM 1663 O O . ASP A 1 214 ? -12.397 7.800 6.896 1.00 85.75 214 ASP A O 1
ATOM 1667 N N . VAL A 1 215 ? -13.736 6.587 8.238 1.00 88.62 215 VAL A N 1
ATOM 1668 C CA . VAL A 1 215 ? -12.831 5.455 8.460 1.00 88.62 215 VAL A CA 1
ATOM 1669 C C . VAL A 1 215 ? -13.625 4.190 8.167 1.00 88.62 215 VAL A C 1
ATOM 1671 O O . VAL A 1 215 ? -14.673 3.962 8.768 1.00 88.62 215 VAL A O 1
ATOM 1674 N N . ASP A 1 216 ? -13.129 3.352 7.256 1.00 90.94 216 ASP A N 1
ATOM 1675 C CA . ASP A 1 216 ? -13.800 2.095 6.919 1.00 90.94 216 ASP A CA 1
ATOM 1676 C C . ASP A 1 216 ? -13.705 1.103 8.095 1.00 90.94 216 ASP A C 1
ATOM 1678 O O . ASP A 1 216 ? -12.666 0.933 8.729 1.00 90.94 216 ASP A O 1
ATOM 1682 N N . LYS A 1 217 ? -14.775 0.363 8.370 1.00 90.31 217 LYS A N 1
ATOM 1683 C CA . LYS A 1 217 ? -14.778 -0.710 9.374 1.00 90.31 217 LYS A CA 1
ATOM 1684 C C . LYS A 1 217 ? -13.768 -1.821 9.080 1.00 90.31 217 LYS A C 1
ATOM 1686 O O . LYS A 1 217 ? -13.340 -2.507 10.001 1.00 90.31 217 LYS A O 1
ATOM 1691 N N . ARG A 1 218 ? -13.383 -2.016 7.812 1.00 91.81 218 ARG A N 1
ATOM 1692 C CA . ARG A 1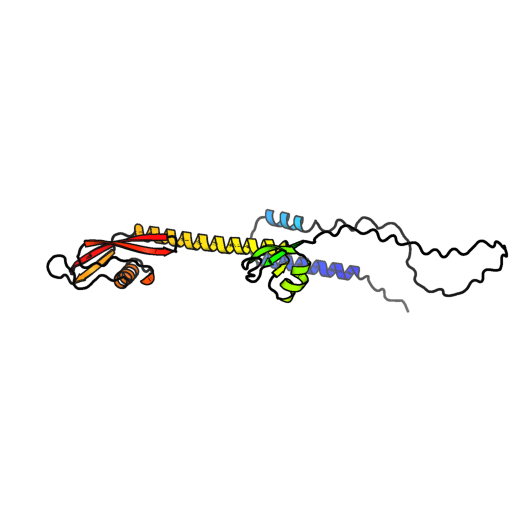 218 ? -12.445 -3.077 7.388 1.00 91.81 218 ARG A CA 1
ATOM 1693 C C . ARG A 1 218 ? -11.020 -2.871 7.895 1.00 91.81 218 ARG A C 1
ATOM 1695 O O . ARG A 1 218 ? -10.281 -3.843 8.019 1.00 91.81 218 ARG A O 1
ATOM 1702 N N . ILE A 1 219 ? -10.635 -1.626 8.169 1.00 91.94 219 ILE A N 1
ATOM 1703 C CA . ILE A 1 219 ? -9.292 -1.298 8.667 1.00 91.94 219 ILE A CA 1
ATOM 1704 C C . ILE A 1 219 ? -9.193 -1.385 10.193 1.00 91.94 219 ILE A C 1
ATOM 1706 O O . ILE A 1 219 ? -8.091 -1.350 10.739 1.00 91.94 219 ILE A O 1
ATOM 1710 N N . ILE A 1 220 ? -10.325 -1.527 10.886 1.00 92.38 220 ILE A N 1
ATOM 1711 C CA . ILE A 1 220 ? -10.407 -1.560 12.344 1.00 92.38 220 ILE A CA 1
ATOM 1712 C C . ILE A 1 220 ? -10.314 -3.011 12.823 1.00 92.38 220 ILE A C 1
ATOM 1714 O O . ILE A 1 220 ? -11.134 -3.856 12.470 1.00 92.38 220 ILE A O 1
ATOM 1718 N N . THR A 1 221 ? -9.325 -3.296 13.667 1.00 92.56 221 THR A N 1
ATOM 1719 C CA . THR A 1 221 ? -9.188 -4.574 14.372 1.00 92.56 221 THR A CA 1
ATOM 1720 C C . THR A 1 221 ? -9.537 -4.366 15.842 1.00 92.56 221 THR A C 1
ATOM 1722 O O . THR A 1 221 ? -8.932 -3.530 16.517 1.00 92.56 221 THR A O 1
ATOM 1725 N N . LEU A 1 222 ? -10.526 -5.120 16.332 1.00 90.56 222 LEU A N 1
ATOM 1726 C CA . LEU A 1 222 ? -11.014 -5.028 17.707 1.00 90.56 222 LEU A CA 1
ATOM 1727 C C . LEU A 1 222 ? -11.046 -6.385 18.399 1.00 90.56 222 LEU A C 1
ATOM 1729 O O . LEU A 1 222 ? -11.497 -7.355 17.785 1.00 90.56 222 LEU A O 1
ATOM 1733 N N . PRO A 1 223 ? -10.649 -6.446 19.682 1.00 87.94 223 PRO A N 1
ATOM 1734 C CA . PRO A 1 223 ? -11.013 -7.562 20.536 1.00 87.94 223 PRO A CA 1
ATOM 1735 C C . PRO A 1 223 ? -12.515 -7.524 20.844 1.00 87.94 223 PRO A C 1
ATOM 1737 O O . PRO A 1 223 ? -13.167 -6.483 20.746 1.00 87.94 223 PRO A O 1
ATOM 1740 N N . GLU A 1 224 ? -13.073 -8.663 21.241 1.00 87.19 224 GLU A N 1
ATOM 1741 C CA . GLU A 1 224 ? -14.469 -8.721 21.659 1.00 87.19 224 GLU A CA 1
ATOM 1742 C C . GLU A 1 224 ? -14.653 -8.038 23.024 1.00 87.19 224 GLU A C 1
ATOM 1744 O O . GLU A 1 224 ? -14.106 -8.481 24.032 1.00 87.19 224 GLU A O 1
ATOM 1749 N N . ILE A 1 225 ? -15.431 -6.952 23.055 1.00 89.06 225 ILE A N 1
ATOM 1750 C CA . ILE A 1 225 ? -15.682 -6.156 24.263 1.00 89.06 225 ILE A CA 1
ATOM 1751 C C . ILE A 1 225 ? -17.127 -6.366 24.718 1.00 89.06 225 ILE A C 1
ATOM 1753 O O . ILE A 1 225 ? -18.062 -5.991 24.005 1.00 89.06 225 ILE A O 1
ATOM 1757 N N . ARG A 1 226 ? -17.300 -6.944 25.913 1.00 90.06 226 ARG A N 1
ATOM 1758 C CA . ARG A 1 226 ? -18.602 -7.198 26.566 1.00 90.06 226 ARG A CA 1
ATOM 1759 C C . ARG A 1 226 ? -18.713 -6.597 27.969 1.00 90.06 226 ARG A C 1
ATOM 1761 O O . ARG A 1 226 ? -19.736 -6.762 28.631 1.00 90.06 226 ARG A O 1
ATOM 1768 N N . GLU A 1 227 ? -17.685 -5.886 28.417 1.00 91.19 227 GLU A N 1
ATOM 1769 C CA . GLU A 1 227 ? -17.635 -5.259 29.735 1.00 91.19 227 GLU A CA 1
ATOM 1770 C C . GLU A 1 227 ? -17.315 -3.766 29.613 1.00 91.19 227 GLU A C 1
ATOM 1772 O O . GLU A 1 227 ? -16.734 -3.309 28.626 1.00 91.19 227 GLU A O 1
ATOM 1777 N N . THR A 1 228 ? -17.721 -2.988 30.613 1.00 90.69 228 THR A N 1
ATOM 1778 C CA . THR A 1 228 ? -17.326 -1.584 30.746 1.00 90.69 228 THR A CA 1
ATOM 1779 C C . THR A 1 228 ? -15.868 -1.500 31.177 1.00 90.69 228 THR A C 1
ATOM 1781 O O . THR A 1 228 ? -15.484 -2.105 32.182 1.00 90.69 228 THR A O 1
ATOM 1784 N N . GLY A 1 229 ? -15.068 -0.714 30.467 1.00 90.94 229 GLY A N 1
ATOM 1785 C CA . GLY A 1 229 ? -13.647 -0.571 30.750 1.00 90.94 229 GLY A CA 1
ATOM 1786 C C . GLY A 1 229 ? -12.903 0.181 29.656 1.00 90.94 229 GLY A C 1
ATOM 1787 O O . GLY A 1 229 ? -13.504 0.688 28.703 1.00 90.94 229 GLY A O 1
ATOM 1788 N N . GLU A 1 230 ? -11.582 0.237 29.813 1.00 91.50 230 GLU A N 1
ATOM 1789 C CA . GLU A 1 230 ? -10.675 0.809 28.824 1.00 91.50 230 GLU A CA 1
ATOM 1790 C C . GLU A 1 230 ? -10.077 -0.288 27.946 1.00 91.50 230 GLU A C 1
ATOM 1792 O O . GLU A 1 230 ? -9.537 -1.277 28.440 1.00 91.50 230 GLU A O 1
ATOM 1797 N N . TYR A 1 231 ? -10.156 -0.094 26.633 1.00 92.19 231 TYR A N 1
ATOM 1798 C CA . TYR A 1 231 ? -9.655 -1.030 25.633 1.00 92.19 231 TYR A CA 1
ATOM 1799 C C . TYR A 1 231 ? -8.812 -0.301 24.594 1.00 92.19 231 TYR A C 1
ATOM 1801 O O . TYR A 1 231 ? -8.941 0.908 24.397 1.00 92.19 231 TYR A O 1
ATOM 1809 N N . ILE A 1 232 ? -7.946 -1.044 23.910 1.00 91.38 232 ILE A N 1
ATOM 1810 C CA . ILE A 1 232 ? -7.120 -0.518 22.825 1.00 91.38 232 ILE A CA 1
ATOM 1811 C C . ILE A 1 232 ? -7.584 -1.163 21.521 1.00 91.38 232 ILE A C 1
ATOM 1813 O O . ILE A 1 232 ? -7.620 -2.387 21.401 1.00 91.38 232 ILE A O 1
ATOM 1817 N N . ALA A 1 233 ? -7.944 -0.322 20.559 1.00 91.69 233 ALA A N 1
ATOM 1818 C CA . ALA A 1 233 ? -8.253 -0.688 19.187 1.00 91.69 233 ALA A CA 1
ATOM 1819 C C . ALA A 1 233 ? -7.045 -0.455 18.285 1.00 91.69 233 ALA A C 1
ATOM 1821 O O . ALA A 1 233 ? -6.325 0.532 18.456 1.00 91.69 233 ALA A O 1
ATOM 1822 N N . GLU A 1 234 ? -6.865 -1.309 17.282 1.00 92.94 234 GLU A N 1
ATOM 1823 C CA . GLU A 1 234 ? -5.824 -1.134 16.270 1.00 92.94 234 GLU A CA 1
ATOM 1824 C C . GLU A 1 234 ? -6.449 -0.750 14.925 1.00 92.94 234 GLU A C 1
ATOM 1826 O O . GLU A 1 234 ? -7.314 -1.452 14.399 1.00 92.94 234 GLU A O 1
ATOM 1831 N N . LEU A 1 235 ? -5.999 0.366 14.349 1.00 92.50 235 LEU A N 1
ATOM 1832 C CA . LEU A 1 235 ? -6.388 0.831 13.018 1.00 92.50 235 LEU A CA 1
ATOM 1833 C C . LEU A 1 235 ? -5.245 0.604 12.031 1.00 92.50 235 LEU A C 1
ATOM 1835 O O . LEU A 1 235 ? -4.180 1.211 12.142 1.00 92.50 235 LEU A O 1
ATOM 1839 N N . LYS A 1 236 ? -5.472 -0.246 11.032 1.00 93.38 236 LYS A N 1
ATOM 1840 C CA . LYS A 1 236 ? -4.524 -0.530 9.946 1.00 93.38 236 LYS A CA 1
ATOM 1841 C C . LYS A 1 236 ? -4.727 0.466 8.803 1.00 93.38 236 LYS A C 1
ATOM 1843 O O . LYS A 1 236 ? -5.452 0.179 7.857 1.00 93.38 236 LYS A O 1
ATOM 1848 N N . LEU A 1 237 ? -4.104 1.642 8.902 1.00 91.62 237 LEU A N 1
ATOM 1849 C CA . LEU A 1 237 ? -4.246 2.721 7.910 1.00 91.62 237 LEU A CA 1
ATOM 1850 C C . LEU A 1 237 ? -3.475 2.433 6.614 1.00 91.62 237 LEU A C 1
ATOM 1852 O O . LEU A 1 237 ? -3.945 2.748 5.526 1.00 91.62 237 LEU A O 1
ATOM 1856 N N . HIS A 1 238 ? -2.298 1.818 6.734 1.00 92.25 238 HIS A N 1
ATOM 1857 C CA . HIS A 1 238 ? -1.464 1.367 5.620 1.00 92.25 238 HIS A CA 1
ATOM 1858 C C . HIS A 1 238 ? -0.900 -0.021 5.957 1.00 92.25 238 HIS A C 1
ATOM 1860 O O . HIS A 1 238 ? -0.722 -0.311 7.141 1.00 92.25 238 HIS A O 1
ATOM 1866 N N . PRO A 1 239 ? -0.522 -0.853 4.968 1.00 89.44 239 PRO A N 1
ATOM 1867 C CA . PRO A 1 239 ? 0.233 -2.092 5.185 1.00 89.44 239 PRO A CA 1
ATOM 1868 C C . PRO A 1 239 ? 1.374 -2.027 6.218 1.00 89.44 239 PRO A C 1
ATOM 1870 O O . PRO A 1 239 ? 1.603 -3.001 6.925 1.00 89.44 239 PRO A O 1
ATOM 1873 N N . ASP A 1 240 ? 2.041 -0.873 6.336 1.00 89.56 240 ASP A N 1
ATOM 1874 C CA . ASP A 1 240 ? 3.201 -0.667 7.211 1.00 89.56 240 ASP A CA 1
ATOM 1875 C C . ASP A 1 240 ? 2.874 0.208 8.433 1.00 89.56 240 ASP A C 1
ATOM 1877 O O . ASP A 1 240 ? 3.741 0.431 9.277 1.00 89.56 240 ASP A O 1
ATOM 1881 N N . VAL A 1 241 ? 1.672 0.795 8.498 1.00 93.00 241 VAL A N 1
ATOM 1882 C CA . VAL A 1 241 ? 1.321 1.827 9.484 1.00 93.00 241 VAL A CA 1
ATOM 1883 C C . VAL A 1 241 ? 0.040 1.434 10.204 1.00 93.00 241 VAL A C 1
ATOM 1885 O O . VAL A 1 241 ? -1.055 1.449 9.637 1.00 93.00 241 VAL A O 1
ATOM 1888 N N . THR A 1 242 ? 0.199 1.128 11.487 1.00 93.44 242 THR A N 1
ATOM 1889 C CA . THR A 1 242 ? -0.882 0.816 12.420 1.00 93.44 242 THR A CA 1
ATOM 1890 C C . THR A 1 242 ? -0.969 1.893 13.492 1.00 93.44 242 THR A C 1
ATOM 1892 O O . THR A 1 242 ? 0.049 2.214 14.100 1.00 93.44 242 THR A O 1
ATOM 1895 N N . ALA A 1 243 ? -2.166 2.414 13.748 1.00 92.69 243 ALA A N 1
ATOM 1896 C CA . ALA A 1 243 ? -2.430 3.374 14.815 1.00 92.69 243 ALA A CA 1
ATOM 1897 C C . ALA A 1 243 ? -3.159 2.692 15.978 1.00 92.69 243 ALA A C 1
ATOM 1899 O O . ALA A 1 243 ? -4.036 1.853 15.754 1.00 92.69 243 ALA A O 1
ATOM 1900 N N . ARG A 1 244 ? -2.822 3.063 17.216 1.00 91.69 244 ARG A N 1
ATOM 1901 C CA . ARG A 1 244 ? -3.492 2.553 18.421 1.00 91.69 244 ARG A CA 1
ATOM 1902 C C . ARG A 1 244 ? -4.425 3.601 18.996 1.00 91.69 244 ARG A C 1
ATOM 1904 O O . ARG A 1 244 ? -4.003 4.706 19.317 1.00 91.69 244 ARG A O 1
ATOM 1911 N N . VAL A 1 245 ? -5.684 3.228 19.177 1.00 91.00 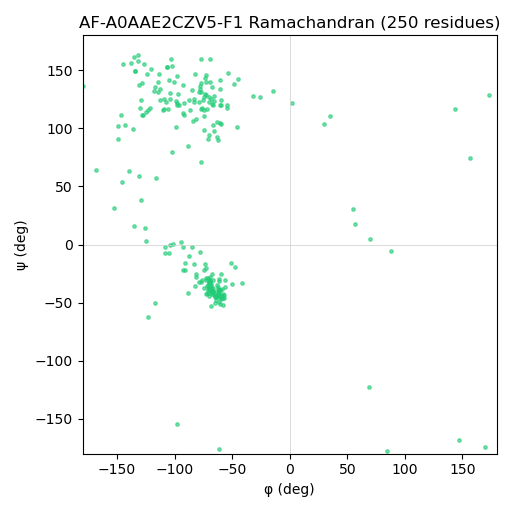245 VAL A N 1
ATOM 1912 C CA . VAL A 1 245 ? -6.727 4.117 19.682 1.00 91.00 245 VAL A CA 1
ATOM 1913 C C . VAL A 1 245 ? -7.279 3.598 20.999 1.00 91.00 245 VAL A C 1
ATOM 1915 O O . VAL A 1 245 ? -7.613 2.422 21.126 1.00 91.00 245 VAL A O 1
ATOM 1918 N N . ARG A 1 246 ? -7.392 4.487 21.990 1.00 91.00 246 ARG A N 1
ATOM 1919 C CA . ARG A 1 246 ? -7.979 4.163 23.294 1.00 91.00 246 ARG A CA 1
ATOM 1920 C C . ARG A 1 246 ? -9.494 4.307 23.243 1.00 91.00 246 ARG A C 1
ATOM 1922 O O . ARG A 1 246 ? -10.016 5.323 22.790 1.00 91.00 246 ARG A O 1
ATOM 1929 N N . LEU A 1 247 ? -10.189 3.311 23.761 1.00 90.94 247 LEU A N 1
ATOM 1930 C CA . LEU A 1 247 ? -11.638 3.259 23.874 1.00 90.94 247 LEU A CA 1
ATOM 1931 C C . LEU A 1 247 ? -12.018 3.212 25.342 1.00 90.94 247 LEU A C 1
ATOM 1933 O O . LEU A 1 247 ? -11.442 2.430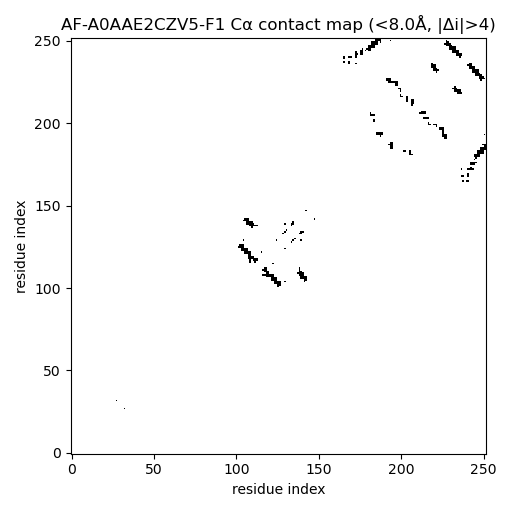 26.091 1.00 90.94 247 LEU A O 1
ATOM 1937 N N . ASN A 1 248 ? -13.011 3.997 25.737 1.00 91.75 248 ASN A N 1
ATOM 1938 C CA . ASN A 1 248 ? -13.612 3.910 27.057 1.00 91.75 248 ASN A CA 1
ATOM 1939 C C . ASN A 1 248 ? -15.109 3.620 26.914 1.00 91.75 248 ASN A C 1
ATOM 1941 O O . ASN A 1 248 ? -15.851 4.395 26.299 1.00 91.75 248 ASN A O 1
ATOM 1945 N N . VAL A 1 249 ? -15.532 2.471 27.436 1.00 91.69 249 VAL A N 1
ATOM 1946 C CA . VAL A 1 249 ? -16.906 1.981 27.329 1.00 91.69 249 VAL A CA 1
ATOM 1947 C C . VAL A 1 249 ? -17.670 2.324 28.601 1.00 91.69 249 VAL A C 1
ATOM 1949 O O . VAL A 1 249 ? -17.336 1.846 29.685 1.00 91.69 249 VAL A O 1
ATOM 1952 N N . TYR A 1 250 ? -18.741 3.102 28.444 1.00 89.44 250 TYR A N 1
ATOM 1953 C CA . TYR A 1 250 ? -19.621 3.516 29.531 1.00 89.44 250 TYR A CA 1
ATOM 1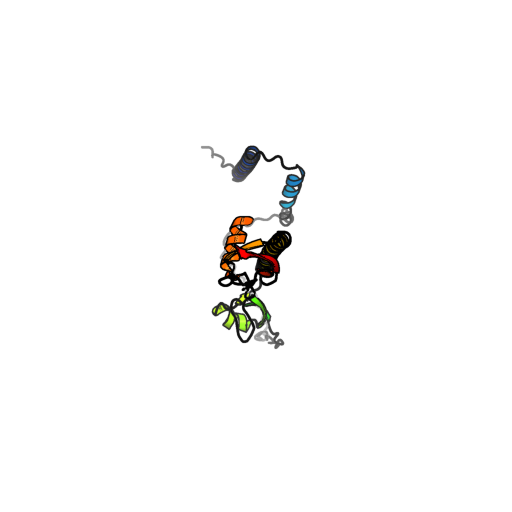954 C C . TYR A 1 250 ? -21.018 2.918 29.374 1.00 89.44 250 TYR A C 1
ATOM 1956 O O . TYR A 1 250 ? -21.579 2.886 28.271 1.00 89.44 250 TYR A O 1
ATOM 1964 N N . ALA A 1 251 ? -21.586 2.497 30.503 1.00 86.94 251 ALA A N 1
ATOM 1965 C CA . ALA A 1 251 ? -22.989 2.133 30.602 1.00 86.94 251 ALA A CA 1
ATOM 1966 C C . ALA A 1 251 ? -23.867 3.396 30.683 1.00 86.94 251 ALA A C 1
ATOM 1968 O O . ALA A 1 251 ? -23.555 4.322 31.434 1.00 86.94 251 ALA A O 1
ATOM 1969 N N . ASN A 1 252 ? -24.939 3.416 29.892 1.00 81.62 252 ASN A N 1
ATOM 1970 C CA . ASN A 1 252 ? -26.109 4.282 30.069 1.00 81.62 252 ASN A CA 1
ATOM 1971 C C . ASN A 1 252 ? -27.210 3.491 30.773 1.00 81.62 252 ASN A C 1
ATOM 1973 O O . ASN A 1 252 ? -27.407 2.320 30.358 1.00 81.62 252 ASN A O 1
#

Radius of gyration: 41.95 Å; Cα contacts (8 Å, |Δi|>4): 228; chains: 1; bounding box: 82×66×122 Å

pLDDT: mean 73.94, std 22.82, range [28.95, 96.31]

Secondary structure (DSSP, 8-state):
-PPPPPPPTHHHHHHHHHHHHHHHHHHHHHS-----HHHHHHHHTTSSSS--SSSS-----------------PPP---------------------PPPPPPEEEEEESS-BTTTBSTT-EEEEEHHHIIIIITTTT-EEE--HHHHHHHHHHHHHHHHHHHHHHHHHHHHHHHHHHS--EEEEE-B-STTBBSS---HHHHHHHHHHHH-----GGGEE-----BSSEEEEEEEEETTEEEEEEEEEEE-